Protein AF-J9W4N9-F1 (afdb_monomer)

Structure (mmCIF, N/CA/C/O backbone):
data_AF-J9W4N9-F1
#
_entry.id   AF-J9W4N9-F1
#
loop_
_atom_site.group_PDB
_atom_site.id
_atom_site.type_symbol
_atom_site.label_atom_id
_atom_site.label_alt_id
_atom_site.label_comp_id
_atom_site.label_asym_id
_atom_site.label_entity_id
_atom_site.label_seq_id
_atom_site.pdbx_PDB_ins_code
_atom_site.Cartn_x
_atom_site.Cartn_y
_atom_site.Cartn_z
_atom_site.occupancy
_atom_site.B_iso_or_equiv
_atom_site.auth_seq_id
_atom_site.auth_comp_id
_atom_site.auth_asym_id
_atom_site.auth_atom_id
_atom_site.pdbx_PDB_model_num
ATOM 1 N N . MET A 1 1 ? 15.333 -18.534 0.708 1.00 28.12 1 MET A N 1
ATOM 2 C CA . MET A 1 1 ? 14.268 -17.548 0.986 1.00 28.12 1 MET A CA 1
ATOM 3 C C . MET A 1 1 ? 14.754 -16.634 2.096 1.00 28.12 1 MET A C 1
ATOM 5 O O . MET A 1 1 ? 14.930 -17.110 3.209 1.00 28.12 1 MET A O 1
ATOM 9 N N . LYS A 1 2 ? 15.092 -15.377 1.787 1.00 28.97 2 LYS A N 1
ATOM 10 C CA . LYS A 1 2 ? 15.415 -14.365 2.803 1.00 28.97 2 LYS A CA 1
ATOM 11 C C . LYS A 1 2 ? 14.114 -13.642 3.156 1.00 28.97 2 LYS A C 1
ATOM 13 O O . LYS A 1 2 ? 13.366 -13.297 2.250 1.00 28.97 2 LYS A O 1
ATOM 18 N N . LEU A 1 3 ? 13.845 -13.530 4.455 1.00 30.89 3 LEU A N 1
ATOM 19 C CA . LEU A 1 3 ? 12.608 -13.017 5.039 1.00 30.89 3 LEU A CA 1
ATOM 20 C C . LEU A 1 3 ? 12.401 -11.535 4.683 1.00 30.89 3 LEU A C 1
ATOM 22 O O . LEU A 1 3 ? 13.242 -10.723 5.074 1.00 30.89 3 LEU A O 1
ATOM 26 N N . SER A 1 4 ? 11.306 -11.196 3.993 1.00 34.50 4 SER A N 1
ATOM 27 C CA . SER A 1 4 ? 10.827 -9.811 3.917 1.00 34.50 4 SER A CA 1
ATOM 28 C C . SER A 1 4 ? 10.208 -9.422 5.257 1.00 34.50 4 SER A C 1
ATOM 30 O O . SER A 1 4 ? 9.620 -10.244 5.969 1.00 34.50 4 SER A O 1
ATOM 32 N N . LYS A 1 5 ? 10.458 -8.181 5.668 1.00 40.81 5 LYS A N 1
ATOM 33 C CA . LYS A 1 5 ? 10.195 -7.682 7.013 1.0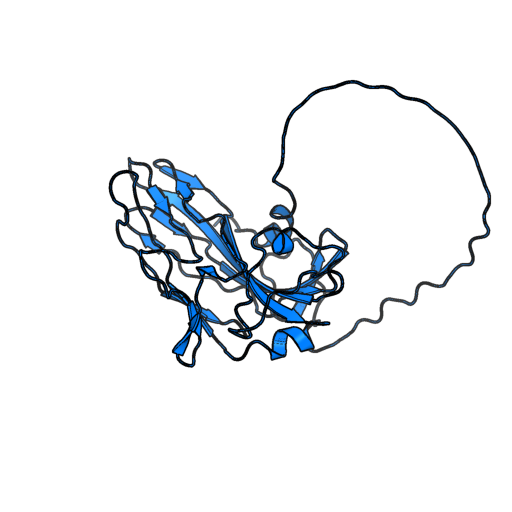0 40.81 5 LYS A CA 1
ATOM 34 C C . LYS A 1 5 ? 9.086 -6.636 6.955 1.00 40.81 5 LYS A C 1
ATOM 36 O O . LYS A 1 5 ? 9.370 -5.450 6.956 1.00 40.81 5 LYS A O 1
ATOM 41 N N . VAL A 1 6 ? 7.848 -7.057 7.203 1.00 39.66 6 VAL A N 1
ATOM 42 C CA . VAL A 1 6 ? 6.779 -6.129 7.651 1.00 39.66 6 VAL A CA 1
ATOM 43 C C . VAL A 1 6 ? 7.090 -5.502 9.027 1.00 39.66 6 VAL A C 1
ATOM 45 O O . VAL A 1 6 ? 6.362 -4.657 9.540 1.00 39.66 6 VAL A O 1
ATOM 48 N N . ALA A 1 7 ? 8.246 -5.824 9.622 1.00 35.34 7 ALA A N 1
ATOM 49 C CA . ALA A 1 7 ? 8.830 -5.034 10.704 1.00 35.34 7 ALA A CA 1
ATOM 50 C C . ALA A 1 7 ? 9.197 -3.586 10.282 1.00 35.34 7 ALA A C 1
ATOM 52 O O . ALA A 1 7 ? 9.598 -2.809 11.149 1.00 35.34 7 ALA A O 1
ATOM 53 N N . SER A 1 8 ? 9.058 -3.221 8.997 1.00 37.00 8 SER A N 1
ATOM 54 C CA . SER A 1 8 ? 9.384 -1.897 8.449 1.00 37.00 8 SER A CA 1
ATOM 55 C C . SER A 1 8 ? 8.322 -0.804 8.647 1.00 37.00 8 SER A C 1
ATOM 57 O O . SER A 1 8 ? 8.634 0.372 8.466 1.00 37.00 8 SER A O 1
ATOM 59 N N . LEU A 1 9 ? 7.133 -1.111 9.188 1.00 40.97 9 LEU A N 1
ATOM 60 C CA . LEU A 1 9 ? 6.189 -0.068 9.653 1.00 40.97 9 LEU A CA 1
ATOM 61 C C . LEU A 1 9 ? 6.811 0.911 10.681 1.00 40.97 9 LEU A C 1
ATOM 63 O O . LEU A 1 9 ? 6.203 1.911 11.048 1.00 40.97 9 LEU A O 1
ATOM 67 N N . LEU A 1 10 ? 8.020 0.611 11.168 1.00 39.75 10 LEU A N 1
ATOM 68 C CA . LEU A 1 10 ? 8.825 1.416 12.083 1.00 39.75 10 LEU A CA 1
ATOM 69 C C . LEU A 1 10 ? 10.103 2.017 11.462 1.00 39.75 10 LEU A C 1
ATOM 71 O O . LEU A 1 10 ? 10.775 2.776 12.157 1.00 39.75 10 LEU A O 1
ATOM 75 N N . SER A 1 11 ? 10.454 1.709 10.207 1.00 32.91 11 SER A N 1
ATOM 76 C CA . SER A 1 11 ? 11.570 2.367 9.496 1.00 32.91 11 SER A CA 1
ATOM 77 C C . SER A 1 11 ? 11.115 3.617 8.743 1.00 32.91 11 SER A C 1
ATOM 79 O O . SER A 1 11 ? 11.897 4.550 8.600 1.00 32.91 11 SER A O 1
ATOM 81 N N . VAL A 1 12 ? 9.857 3.652 8.289 1.00 35.19 12 VAL A N 1
ATOM 82 C CA . VAL A 1 12 ? 9.349 4.726 7.415 1.00 35.19 12 VAL A CA 1
ATOM 83 C C . VAL A 1 12 ? 9.012 6.011 8.188 1.00 35.19 12 VAL A C 1
ATOM 85 O O . VAL A 1 12 ? 9.022 7.082 7.608 1.00 35.19 12 VAL A O 1
ATOM 88 N N . ALA A 1 13 ? 8.871 5.961 9.518 1.00 32.56 13 ALA A N 1
ATOM 89 C CA . ALA A 1 13 ? 8.789 7.176 10.345 1.00 32.56 13 ALA A CA 1
ATOM 90 C C . ALA A 1 13 ? 10.168 7.771 10.720 1.00 32.56 13 ALA A C 1
ATOM 92 O O . ALA A 1 13 ? 10.243 8.728 11.488 1.00 32.56 13 ALA A O 1
ATOM 93 N N . VAL A 1 14 ? 11.284 7.178 10.265 1.00 30.00 14 VAL A N 1
ATOM 94 C CA . VAL A 1 14 ? 12.640 7.633 10.618 1.00 30.00 14 VAL A CA 1
ATOM 95 C C . VAL A 1 14 ? 13.596 7.458 9.438 1.00 30.00 14 VAL A C 1
ATOM 97 O O . VAL A 1 14 ? 14.496 6.629 9.501 1.00 30.00 14 VAL A O 1
ATOM 100 N N . LEU A 1 15 ? 13.446 8.245 8.369 1.00 24.70 15 LEU A N 1
ATOM 101 C CA . LEU A 1 15 ? 14.549 8.588 7.452 1.00 24.70 15 LEU A CA 1
ATOM 102 C C . LEU A 1 15 ? 14.093 9.664 6.460 1.00 24.70 15 LEU A C 1
ATOM 104 O O . LEU A 1 15 ? 13.514 9.343 5.429 1.00 24.70 15 LEU A O 1
ATOM 108 N N . GLY A 1 16 ? 14.375 10.944 6.745 1.00 22.95 16 GLY A N 1
ATOM 109 C CA . GLY A 1 16 ? 13.937 11.979 5.810 1.00 22.95 16 GLY A CA 1
ATOM 110 C C . GLY A 1 16 ? 14.429 13.419 5.900 1.00 22.95 16 GLY A C 1
ATOM 111 O O . GLY A 1 16 ? 14.065 14.152 4.998 1.00 22.95 16 GLY A O 1
ATOM 112 N N . VAL A 1 17 ? 15.266 13.869 6.850 1.00 24.17 17 VAL A N 1
ATOM 113 C CA . VAL A 1 17 ? 16.057 15.103 6.616 1.00 24.17 17 VAL A CA 1
ATOM 114 C C . VAL A 1 17 ? 17.416 15.042 7.320 1.00 24.17 17 VAL A C 1
ATOM 116 O O . VAL A 1 17 ? 17.591 15.503 8.445 1.00 24.17 17 VAL A O 1
ATOM 119 N N . THR A 1 18 ? 18.428 14.510 6.636 1.00 24.70 18 THR A N 1
ATOM 120 C CA . THR A 1 18 ? 19.807 14.960 6.862 1.00 24.70 18 THR A CA 1
ATOM 121 C C . THR A 1 18 ? 20.032 16.210 6.021 1.00 24.70 18 THR A C 1
ATOM 123 O O . THR A 1 18 ? 20.361 16.116 4.841 1.00 24.70 18 THR A O 1
ATOM 126 N N . LEU A 1 19 ? 19.869 17.384 6.630 1.00 24.75 19 LEU A N 1
ATOM 127 C CA . LEU A 1 19 ? 20.520 18.603 6.162 1.00 24.75 19 LEU A CA 1
ATOM 128 C C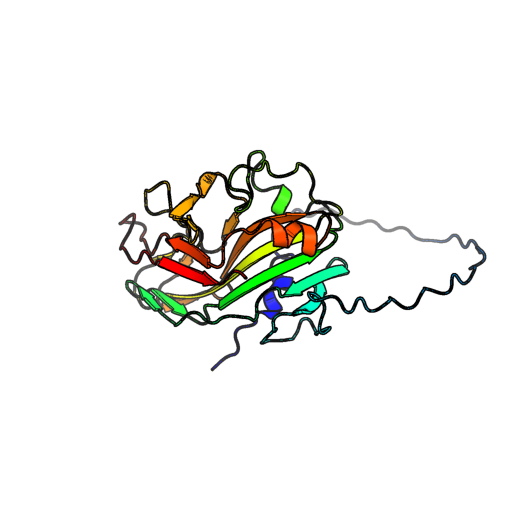 . LEU A 1 19 ? 21.681 18.893 7.108 1.00 24.75 19 LEU A C 1
ATOM 130 O O . LEU A 1 19 ? 21.509 19.335 8.242 1.00 24.75 19 LEU A O 1
ATOM 134 N N . SER A 1 20 ? 22.879 18.582 6.627 1.00 24.27 20 SER A N 1
ATOM 135 C CA . SER A 1 20 ? 24.138 18.974 7.239 1.00 24.27 20 SER A CA 1
ATOM 136 C C . SER A 1 20 ? 24.278 20.495 7.203 1.00 24.27 20 SER A C 1
ATOM 138 O O . SER A 1 20 ? 24.385 21.076 6.127 1.00 24.27 20 SER A O 1
ATOM 140 N N . ALA A 1 21 ? 24.376 21.127 8.370 1.00 23.61 21 ALA A N 1
ATOM 141 C CA . ALA A 1 21 ? 25.155 22.347 8.549 1.00 23.61 21 ALA A CA 1
ATOM 142 C C . ALA A 1 21 ? 25.712 22.387 9.980 1.00 23.61 21 ALA A C 1
ATOM 144 O O . ALA A 1 21 ? 24.981 22.461 10.964 1.00 23.61 21 ALA A O 1
ATOM 145 N N . CYS A 1 22 ? 27.036 22.274 10.065 1.00 22.47 22 CYS A N 1
ATOM 146 C CA . CYS A 1 22 ? 27.862 22.420 11.256 1.00 22.47 22 CYS A CA 1
ATOM 147 C C . CYS A 1 22 ? 27.630 23.751 11.990 1.00 22.47 22 CYS A C 1
ATOM 149 O O . CYS A 1 22 ? 27.438 24.780 11.349 1.00 22.47 22 CYS A O 1
ATOM 151 N N . GLY A 1 23 ? 27.820 23.762 13.317 1.00 21.97 23 GLY A N 1
ATOM 152 C CA . GLY A 1 23 ? 28.039 25.019 14.039 1.00 21.97 23 GLY A CA 1
ATOM 153 C C . GLY A 1 23 ? 27.953 24.972 15.567 1.00 21.97 23 GLY A C 1
ATOM 154 O O . GLY A 1 23 ? 26.991 25.464 16.130 1.00 21.97 23 GLY A O 1
ATOM 155 N N . ASN A 1 24 ? 29.004 24.453 16.210 1.00 23.70 24 ASN A N 1
ATOM 156 C CA . ASN A 1 24 ? 29.520 24.798 17.549 1.00 23.70 24 ASN A CA 1
ATOM 157 C C . ASN A 1 24 ? 28.637 24.733 18.821 1.00 23.70 24 ASN A C 1
ATOM 159 O O . ASN A 1 24 ? 27.869 25.626 19.157 1.00 23.70 24 ASN A O 1
ATOM 163 N N . THR A 1 25 ? 28.940 23.699 19.614 1.00 27.77 25 THR A N 1
ATOM 164 C CA . THR A 1 25 ? 29.336 23.727 21.041 1.00 27.77 25 THR A CA 1
ATOM 165 C C . THR A 1 25 ? 29.093 25.001 21.876 1.00 27.77 25 THR A C 1
ATOM 167 O O . THR A 1 25 ? 29.713 26.037 21.649 1.00 27.77 25 THR A O 1
ATOM 170 N N . LYS A 1 26 ? 28.407 24.831 23.021 1.00 25.80 26 LYS A N 1
ATOM 171 C CA . LYS A 1 26 ? 29.004 25.035 24.362 1.00 25.80 26 LYS A CA 1
ATOM 172 C C . LYS A 1 26 ? 28.113 24.525 25.502 1.00 25.80 26 LYS A C 1
ATOM 174 O O . LYS A 1 26 ? 26.907 24.721 25.521 1.00 25.80 26 LYS A O 1
ATOM 179 N N . SER A 1 27 ? 28.772 23.873 26.457 1.00 25.08 27 SER A N 1
ATOM 180 C CA . SER A 1 27 ? 28.246 23.401 27.736 1.00 25.08 27 SER A CA 1
ATOM 181 C C . SER A 1 27 ? 27.864 24.534 28.687 1.00 25.08 27 SER A C 1
ATOM 183 O O . SER A 1 27 ? 28.574 25.539 28.725 1.00 25.08 27 SER A O 1
ATOM 185 N N . SER A 1 28 ? 26.962 24.257 29.627 1.00 26.50 28 SER A N 1
ATOM 186 C CA . SER A 1 28 ? 27.224 24.533 31.046 1.00 26.50 28 SER A CA 1
ATOM 187 C C . SER A 1 28 ? 26.313 23.718 31.968 1.00 26.50 28 SER A C 1
ATOM 189 O O . SER A 1 28 ? 25.272 23.196 31.583 1.00 26.50 28 SER A O 1
ATOM 191 N N . LYS A 1 29 ? 26.839 23.539 33.175 1.00 26.08 29 LYS A N 1
ATOM 192 C CA . LYS A 1 29 ? 26.471 22.642 34.263 1.00 26.08 29 LYS A CA 1
ATOM 193 C C . LYS A 1 29 ? 25.403 23.219 35.206 1.00 26.08 29 LYS A C 1
ATOM 195 O O . LYS A 1 29 ? 25.308 24.426 35.373 1.00 26.08 29 LYS A O 1
ATOM 200 N N . GLU A 1 30 ? 24.834 22.271 35.955 1.00 24.34 30 GLU A N 1
ATOM 201 C CA . GLU A 1 30 ? 24.546 22.295 37.402 1.00 24.34 30 GLU A CA 1
ATOM 202 C C . GLU A 1 30 ? 23.188 22.787 37.945 1.00 24.34 30 GLU A C 1
ATOM 204 O O . GLU A 1 30 ? 22.795 23.941 37.841 1.00 24.34 30 GLU A O 1
ATOM 209 N N . ASN A 1 31 ? 22.585 21.827 38.664 1.00 24.62 31 ASN A N 1
ATOM 210 C CA . ASN A 1 31 ? 21.917 21.891 39.965 1.00 24.62 31 ASN A CA 1
ATOM 211 C C . ASN A 1 31 ? 20.687 22.778 40.166 1.00 24.62 31 ASN A C 1
ATOM 213 O O . ASN A 1 31 ? 20.776 23.986 40.333 1.00 24.62 31 ASN A O 1
ATOM 217 N N . SER A 1 32 ? 19.569 22.107 40.452 1.00 25.78 32 SER A N 1
ATOM 218 C CA . SER A 1 32 ? 18.711 22.473 41.581 1.00 25.78 32 SER A CA 1
ATOM 219 C C . SER A 1 32 ? 17.767 21.317 41.914 1.00 25.78 32 SER A C 1
ATOM 221 O O . SER A 1 32 ? 16.931 20.905 41.113 1.00 25.78 32 SER A O 1
ATOM 223 N N . SER A 1 33 ? 17.949 20.762 43.110 1.00 28.78 33 SER A N 1
ATOM 224 C CA . SER A 1 33 ? 17.058 19.797 43.736 1.00 28.78 33 SER A CA 1
ATOM 225 C C . SER A 1 33 ? 15.796 20.492 44.245 1.00 28.78 33 SER A C 1
ATOM 227 O O . SER A 1 33 ? 15.888 21.382 45.091 1.00 28.78 33 SER A O 1
ATOM 229 N N . SER A 1 34 ? 14.620 20.005 43.864 1.00 29.23 34 SER A N 1
ATOM 230 C CA . SER A 1 34 ? 13.391 20.263 44.613 1.00 29.23 34 SER A CA 1
ATOM 231 C C . SER A 1 34 ? 12.640 18.951 44.830 1.00 29.23 34 SER A C 1
ATOM 233 O O . SER A 1 34 ? 12.249 18.240 43.908 1.00 29.23 34 SER A O 1
ATOM 235 N N . LYS A 1 35 ? 12.506 18.589 46.109 1.00 33.38 35 LYS A N 1
ATOM 236 C CA . LYS A 1 35 ? 11.637 17.509 46.572 1.00 33.38 35 LYS A CA 1
ATOM 237 C C . LYS A 1 35 ? 10.195 17.927 46.306 1.00 33.38 35 LYS A C 1
ATOM 239 O O . LYS A 1 35 ? 9.735 18.915 46.872 1.00 33.38 35 LYS A O 1
ATOM 244 N N . THR A 1 36 ? 9.463 17.138 45.531 1.00 28.72 36 THR A N 1
ATOM 245 C CA . THR A 1 36 ? 8.001 17.226 45.474 1.00 28.72 36 THR A CA 1
ATOM 246 C C . THR A 1 36 ? 7.425 15.847 45.757 1.00 28.72 36 THR A C 1
ATOM 248 O O . THR A 1 36 ? 7.880 14.841 45.213 1.00 28.72 36 THR A O 1
ATOM 251 N N . MET A 1 37 ? 6.478 15.803 46.695 1.00 28.56 37 MET A N 1
ATOM 252 C CA . MET A 1 37 ? 5.834 14.588 47.178 1.00 28.56 37 MET A CA 1
ATOM 253 C C . MET A 1 37 ? 5.223 13.800 46.017 1.00 28.56 37 MET A C 1
ATOM 255 O O . MET A 1 37 ? 4.340 14.288 45.316 1.00 28.56 37 MET A O 1
ATOM 259 N N . THR A 1 38 ? 5.669 12.561 45.833 1.00 27.72 38 THR A N 1
ATOM 260 C CA . THR A 1 38 ? 5.032 11.614 44.921 1.00 27.72 38 THR A CA 1
ATOM 261 C C . THR A 1 38 ? 3.788 11.053 45.600 1.00 27.72 38 THR A C 1
ATOM 263 O O . THR A 1 38 ? 3.859 10.113 46.391 1.00 27.72 38 THR A O 1
ATOM 266 N N . SER A 1 39 ? 2.617 11.610 45.281 1.00 29.58 39 SER A N 1
ATOM 267 C CA . SER A 1 39 ? 1.390 10.835 45.418 1.00 29.58 39 SER A CA 1
ATOM 268 C C . SER A 1 39 ? 1.515 9.655 44.451 1.00 29.58 39 SER A C 1
ATOM 270 O O . SER A 1 39 ? 1.659 9.817 43.238 1.00 29.58 39 SER A O 1
ATOM 272 N N . LYS A 1 40 ? 1.552 8.432 44.987 1.00 32.59 40 LYS A N 1
ATOM 273 C CA . LYS A 1 40 ? 1.426 7.228 44.166 1.00 32.59 40 LYS A CA 1
ATOM 274 C C . LYS A 1 40 ? 0.002 7.206 43.621 1.00 32.59 40 LYS A C 1
ATOM 276 O O . LYS A 1 40 ? -0.886 6.607 44.219 1.00 32.59 40 LYS A O 1
ATOM 281 N N . VAL A 1 41 ? -0.217 7.856 42.481 1.00 33.44 41 VAL A N 1
ATOM 282 C CA . VAL A 1 41 ? -1.342 7.522 41.613 1.00 33.44 41 VAL A CA 1
ATOM 283 C C . VAL A 1 41 ? -1.092 6.080 41.199 1.00 33.44 41 VAL A C 1
ATOM 285 O O . VAL A 1 41 ? -0.181 5.792 40.424 1.00 33.44 41 VAL A O 1
ATOM 288 N N . ALA A 1 42 ? -1.838 5.152 41.796 1.00 33.44 42 ALA A N 1
ATOM 289 C CA . ALA A 1 42 ? -1.868 3.780 41.333 1.00 33.44 42 ALA A CA 1
ATOM 290 C C . ALA A 1 42 ? -2.281 3.832 39.861 1.00 33.44 42 ALA A C 1
ATOM 292 O O . ALA A 1 42 ? -3.429 4.146 39.543 1.00 33.44 42 ALA A O 1
ATOM 293 N N . ALA A 1 43 ? -1.323 3.600 38.961 1.00 34.22 43 ALA A N 1
ATOM 294 C CA . ALA A 1 43 ? -1.605 3.486 37.546 1.00 34.22 43 ALA A CA 1
ATOM 295 C C . ALA A 1 43 ? -2.671 2.398 37.402 1.00 34.22 43 ALA A C 1
ATOM 297 O O . ALA A 1 43 ? -2.417 1.231 37.717 1.00 34.22 43 ALA A O 1
ATOM 298 N N . LYS A 1 44 ? -3.885 2.789 36.988 1.00 32.03 44 LYS A N 1
ATOM 299 C CA . LYS A 1 44 ? -4.921 1.841 36.575 1.00 32.03 44 LYS A CA 1
ATOM 300 C C . LYS A 1 44 ? -4.234 0.861 35.630 1.00 32.03 44 LYS A C 1
ATOM 302 O O . LYS A 1 44 ? -3.687 1.286 34.611 1.00 32.03 44 LYS A O 1
ATOM 307 N N . LYS A 1 45 ? -4.215 -0.429 35.991 1.00 30.69 45 LYS A N 1
ATOM 308 C CA . LYS A 1 45 ? -3.784 -1.488 35.069 1.00 30.69 45 LYS A CA 1
ATOM 309 C C . LYS A 1 45 ? -4.494 -1.214 33.740 1.00 30.69 45 LYS A C 1
ATOM 311 O O . LYS A 1 45 ? -5.715 -1.046 33.783 1.00 30.69 45 LYS A O 1
ATOM 316 N N . PRO A 1 46 ? -3.776 -1.099 32.608 1.00 38.06 46 PRO A N 1
ATOM 317 C CA . PRO A 1 46 ? -4.416 -0.831 31.333 1.00 38.06 46 PRO A CA 1
ATOM 318 C C . PRO A 1 46 ? -5.459 -1.919 31.113 1.00 38.06 46 PRO A C 1
ATOM 320 O O . PRO A 1 46 ? -5.133 -3.105 31.051 1.00 38.06 46 PRO A O 1
ATOM 323 N N . GLN A 1 47 ? -6.721 -1.503 31.115 1.00 41.03 47 GLN A N 1
ATOM 324 C CA . GLN A 1 47 ? -7.854 -2.378 30.901 1.00 41.03 47 GLN A CA 1
ATOM 325 C C . GLN A 1 47 ? -7.685 -2.915 29.480 1.00 41.03 47 GLN A C 1
ATOM 327 O O . GLN A 1 47 ? -7.666 -2.142 28.522 1.00 41.03 47 GLN A O 1
ATOM 332 N N . VAL A 1 48 ? -7.429 -4.218 29.354 1.00 45.12 48 VAL A N 1
ATOM 333 C CA . VAL A 1 48 ? -7.319 -4.867 28.048 1.00 45.12 48 VAL A CA 1
ATOM 334 C C . VAL A 1 48 ? -8.716 -4.816 27.444 1.00 45.12 48 VAL A C 1
ATOM 336 O O . VAL A 1 48 ? -9.600 -5.573 27.837 1.00 45.12 48 VAL A O 1
ATOM 339 N N . LEU A 1 49 ? -8.930 -3.851 26.554 1.00 51.78 49 LEU A N 1
ATOM 340 C CA . LEU A 1 49 ? -10.106 -3.776 25.701 1.00 51.78 49 LEU A CA 1
ATOM 341 C C . LEU A 1 49 ? -10.046 -4.986 24.766 1.00 51.78 49 LEU A C 1
ATOM 343 O O . LEU A 1 49 ? -9.390 -4.941 23.732 1.00 51.78 49 LEU A O 1
ATOM 347 N N . HIS A 1 50 ? -10.676 -6.092 25.160 1.00 55.09 50 HIS A N 1
ATOM 348 C CA . HIS A 1 50 ? -11.018 -7.165 24.233 1.00 55.09 50 HIS A CA 1
ATOM 349 C C . HIS A 1 50 ? -12.221 -6.703 23.413 1.00 55.09 50 HIS A C 1
ATOM 351 O O . HIS A 1 50 ? -13.359 -7.086 23.674 1.00 55.09 50 HIS A O 1
ATOM 357 N N . ASP A 1 51 ? -11.971 -5.812 22.462 1.00 77.00 51 ASP A N 1
ATOM 358 C CA . ASP A 1 51 ? -12.924 -5.511 21.404 1.00 77.00 51 ASP A CA 1
ATOM 359 C C . ASP A 1 51 ? -12.587 -6.338 20.150 1.00 77.00 51 ASP A C 1
ATOM 361 O O . ASP A 1 51 ? -11.566 -7.027 20.077 1.00 77.00 51 ASP A O 1
ATOM 365 N N . LYS A 1 52 ? -13.472 -6.309 19.150 1.00 85.38 52 LYS A N 1
ATOM 366 C CA . LYS A 1 52 ? -13.321 -7.107 17.921 1.00 85.38 52 LYS A CA 1
ATOM 367 C C . LYS A 1 52 ? -12.097 -6.731 17.070 1.00 85.38 52 LYS A C 1
ATOM 369 O O . LYS A 1 52 ? -11.792 -7.455 16.125 1.00 85.38 52 LYS A O 1
ATOM 374 N N . PHE A 1 53 ? -11.448 -5.601 17.354 1.00 90.75 53 PHE A N 1
ATOM 375 C CA . PHE A 1 53 ? -10.274 -5.115 16.633 1.00 90.75 53 PHE A CA 1
ATOM 376 C C . PHE A 1 53 ? -8.974 -5.431 17.381 1.00 90.75 53 PHE A C 1
ATOM 378 O O . PHE A 1 53 ? -7.950 -5.631 16.744 1.00 90.75 53 PHE A O 1
ATOM 385 N N . HIS A 1 54 ? -9.008 -5.548 18.709 1.00 93.81 54 HIS A N 1
ATOM 386 C CA . HIS A 1 54 ? -7.832 -5.764 19.552 1.00 93.81 54 HIS A CA 1
ATOM 387 C C . HIS A 1 54 ? -7.810 -7.169 20.160 1.00 93.81 54 HIS A C 1
ATOM 389 O O . HIS A 1 54 ? -8.014 -7.371 21.358 1.00 93.81 54 HIS A O 1
ATOM 395 N N . VAL A 1 55 ? -7.520 -8.167 19.330 1.00 94.31 55 VAL A N 1
ATOM 396 C CA . VAL A 1 55 ? -7.539 -9.579 19.735 1.00 94.31 55 VAL A CA 1
ATOM 397 C C . VAL A 1 55 ? -6.272 -9.954 20.499 1.00 94.31 55 VAL A C 1
ATOM 399 O O . VAL A 1 55 ? -6.348 -10.553 21.574 1.00 94.31 55 VAL A O 1
ATOM 402 N N . LYS A 1 56 ? -5.095 -9.610 19.963 1.00 93.50 56 LYS A N 1
ATOM 403 C CA . LYS A 1 56 ? -3.816 -10.063 20.518 1.00 93.50 56 LYS A CA 1
ATOM 404 C C . LYS A 1 56 ? -2.733 -9.002 20.399 1.00 93.50 56 LYS A C 1
ATOM 406 O O . LYS A 1 56 ? -2.435 -8.503 19.323 1.00 93.50 56 LYS A O 1
ATOM 411 N N . LYS A 1 57 ? -2.059 -8.723 21.515 1.00 93.50 57 LYS A N 1
ATOM 412 C CA . LYS A 1 57 ? -0.849 -7.904 21.488 1.00 93.50 57 LYS A CA 1
ATOM 413 C C . LYS A 1 57 ? 0.315 -8.698 20.889 1.00 93.50 57 LYS A C 1
ATOM 415 O O . LYS A 1 57 ? 0.611 -9.798 21.359 1.00 93.50 57 LYS A O 1
ATOM 420 N N . ILE A 1 58 ? 1.014 -8.114 19.926 1.00 90.56 58 ILE A N 1
ATOM 421 C CA . ILE A 1 58 ? 2.203 -8.678 19.284 1.00 90.56 58 ILE A CA 1
ATOM 422 C C . ILE A 1 58 ? 3.434 -7.781 19.476 1.00 90.56 58 ILE A C 1
ATOM 424 O O . ILE A 1 58 ? 3.350 -6.644 19.944 1.00 90.56 58 ILE A O 1
ATOM 428 N N . SER A 1 59 ? 4.608 -8.328 19.154 1.00 88.31 59 SER A N 1
ATOM 429 C CA . SER A 1 59 ? 5.863 -7.571 19.079 1.00 88.31 59 SER A CA 1
ATOM 430 C C . SER A 1 59 ? 6.001 -6.919 17.703 1.00 88.31 59 SER A C 1
ATOM 432 O O . SER A 1 59 ? 5.572 -7.507 16.712 1.00 88.31 59 SER A O 1
ATOM 434 N N . SER A 1 60 ? 6.697 -5.783 17.622 1.00 78.38 60 SER A N 1
ATOM 435 C CA . SER A 1 60 ? 7.088 -5.156 16.351 1.00 78.38 60 SER A CA 1
ATOM 436 C C . SER A 1 60 ? 7.971 -6.037 15.461 1.00 78.38 60 SER A C 1
ATOM 438 O O . SER A 1 60 ? 8.092 -5.787 14.271 1.00 78.38 60 SER A O 1
ATOM 440 N N . LYS A 1 61 ? 8.572 -7.098 16.014 1.00 80.00 61 LYS A N 1
ATOM 441 C CA . LYS A 1 61 ? 9.370 -8.079 15.259 1.00 80.00 61 LYS A CA 1
ATOM 442 C C . LYS A 1 61 ? 8.532 -9.201 14.632 1.00 80.00 61 LYS A C 1
ATOM 444 O O . LYS A 1 61 ? 9.094 -10.152 14.096 1.00 80.00 61 LYS A O 1
ATOM 449 N N . THR A 1 62 ? 7.208 -9.148 14.758 1.00 80.94 62 THR A N 1
ATOM 450 C CA . THR A 1 62 ? 6.315 -10.169 14.196 1.00 80.94 62 THR A CA 1
ATOM 451 C C . THR A 1 62 ? 6.303 -10.055 12.677 1.00 80.94 62 THR A C 1
ATOM 453 O O . THR A 1 62 ? 6.029 -8.991 12.141 1.00 80.94 62 THR A O 1
ATOM 456 N N . ILE A 1 63 ? 6.589 -11.162 11.997 1.00 77.88 63 ILE A N 1
ATOM 457 C CA . ILE A 1 63 ? 6.755 -11.211 10.536 1.00 77.88 63 ILE A CA 1
ATOM 458 C C . ILE A 1 63 ? 5.471 -11.577 9.773 1.00 77.88 63 ILE A C 1
ATOM 460 O O . ILE A 1 63 ? 5.384 -11.302 8.588 1.00 77.88 63 ILE A O 1
ATOM 464 N N . TYR A 1 64 ? 4.467 -12.151 10.449 1.00 86.31 64 TYR A N 1
ATOM 465 C CA . TYR A 1 64 ? 3.172 -12.521 9.855 1.00 86.31 64 TYR A CA 1
ATOM 466 C C . TYR A 1 64 ? 2.010 -12.110 10.770 1.00 86.31 64 TYR A C 1
ATOM 468 O O . TYR A 1 64 ? 1.419 -12.963 11.445 1.00 86.31 64 TYR A O 1
ATOM 476 N N . PRO A 1 65 ? 1.720 -10.804 10.867 1.00 89.25 65 PRO A N 1
ATOM 477 C CA . PRO A 1 65 ? 0.611 -10.308 11.668 1.00 89.25 65 PRO A CA 1
ATOM 478 C C . PRO A 1 65 ? -0.734 -10.789 11.105 1.00 89.25 65 PRO A C 1
ATOM 480 O O . PRO A 1 65 ? -0.949 -10.860 9.890 1.00 89.25 65 PRO A O 1
ATOM 483 N N . LYS A 1 66 ? -1.651 -11.134 12.009 1.00 93.44 66 LYS A N 1
ATOM 484 C CA . LYS A 1 66 ? -3.019 -11.557 11.697 1.00 93.44 66 LYS A CA 1
ATOM 485 C C . LYS A 1 66 ? -4.007 -10.432 11.976 1.00 93.44 66 LYS A C 1
ATOM 487 O O . LYS A 1 66 ? -3.751 -9.553 12.793 1.00 93.44 66 LYS A O 1
ATOM 492 N N . LYS A 1 67 ? -5.185 -10.509 11.354 1.00 94.44 67 LYS A N 1
ATOM 493 C CA . LYS A 1 67 ? -6.316 -9.641 11.706 1.00 94.44 67 LYS A CA 1
ATOM 494 C C . LYS A 1 67 ? -6.560 -9.661 13.220 1.00 94.44 67 LYS A C 1
ATOM 496 O O . LYS A 1 67 ? -6.729 -10.728 13.810 1.00 94.44 67 LYS A O 1
ATOM 501 N N . GLY A 1 68 ? -6.605 -8.478 13.818 1.00 93.81 68 GLY A N 1
ATOM 502 C CA . GLY A 1 68 ? -6.792 -8.269 15.248 1.00 93.81 68 GLY A CA 1
ATOM 503 C C . GLY A 1 68 ? -5.505 -8.266 16.078 1.00 93.81 68 GLY A C 1
ATOM 504 O O . GLY A 1 68 ? -5.562 -8.004 17.285 1.00 93.81 68 GLY A O 1
ATOM 505 N N . ASP A 1 69 ? -4.351 -8.556 15.473 1.00 94.19 69 ASP A N 1
ATOM 506 C CA . ASP A 1 69 ? -3.069 -8.334 16.129 1.00 94.19 69 ASP A CA 1
ATOM 507 C C . ASP A 1 69 ? -2.819 -6.825 16.275 1.00 94.19 69 ASP A C 1
ATOM 509 O O . ASP A 1 69 ? -3.119 -6.038 15.376 1.00 94.19 69 ASP A O 1
ATOM 513 N N . TRP A 1 70 ? -2.244 -6.408 17.400 1.00 94.00 70 TRP A N 1
ATOM 514 C CA . TRP A 1 70 ? -1.912 -5.007 17.646 1.00 94.00 70 TRP A CA 1
ATOM 515 C C . TRP A 1 70 ? -0.580 -4.837 18.369 1.00 94.00 70 TRP A C 1
ATOM 517 O O . TRP A 1 70 ? -0.138 -5.692 19.139 1.00 94.00 70 TRP A O 1
ATOM 527 N N . MET A 1 71 ? 0.061 -3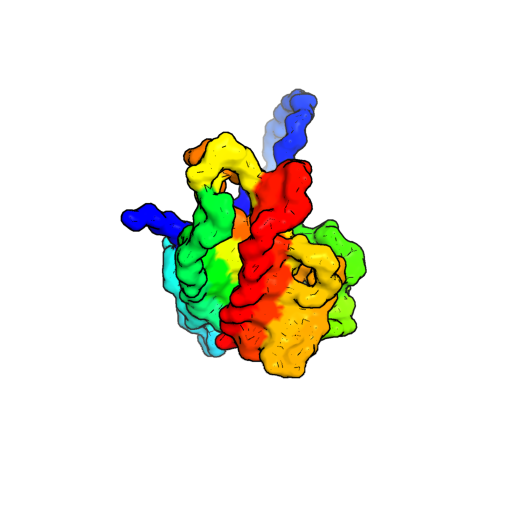.693 18.162 1.00 92.62 71 MET A N 1
ATOM 528 C CA . MET A 1 71 ? 1.323 -3.328 18.799 1.00 92.62 71 MET A CA 1
ATOM 529 C C . MET A 1 71 ? 1.332 -1.859 19.223 1.00 92.62 71 MET A C 1
ATOM 531 O O . MET A 1 71 ? 0.461 -1.078 18.848 1.00 92.62 71 MET A O 1
ATOM 535 N N . LYS A 1 72 ? 2.321 -1.485 20.041 1.00 86.94 72 LYS A N 1
ATOM 536 C CA . LYS A 1 72 ? 2.646 -0.071 20.252 1.00 86.94 72 LYS A CA 1
ATOM 537 C C . LYS A 1 72 ? 3.583 0.374 19.132 1.00 86.94 72 LYS A C 1
ATOM 539 O O . LYS A 1 72 ? 4.612 -0.271 18.930 1.00 86.94 72 LYS A O 1
ATOM 544 N N . GLY A 1 73 ? 3.200 1.433 18.436 1.00 79.38 73 GLY A N 1
ATOM 545 C CA . GLY A 1 73 ? 4.023 2.158 17.481 1.00 79.38 73 GLY A CA 1
ATOM 546 C C . GLY A 1 73 ? 5.134 2.968 18.162 1.00 79.38 73 GLY A C 1
ATOM 547 O O . GLY A 1 73 ? 5.245 2.964 19.396 1.00 79.38 73 GLY A O 1
ATOM 548 N N . PRO A 1 74 ? 5.971 3.644 17.361 1.00 72.50 74 PRO A N 1
ATOM 549 C CA . PRO A 1 74 ? 7.183 4.317 17.833 1.00 72.50 74 PRO A CA 1
ATOM 550 C C . PRO A 1 74 ? 6.887 5.517 18.736 1.00 72.50 74 PRO A C 1
ATOM 552 O O . PRO A 1 74 ? 7.589 5.734 19.719 1.00 72.50 74 PRO A O 1
ATOM 555 N N . GLU A 1 75 ? 5.809 6.247 18.460 1.00 74.31 75 GLU A N 1
ATOM 556 C CA . GLU A 1 75 ? 5.364 7.409 19.240 1.00 74.31 75 GLU A CA 1
ATOM 557 C C . GLU A 1 75 ? 4.423 7.007 20.388 1.00 74.31 75 GLU A C 1
ATOM 559 O O . GLU A 1 75 ? 3.801 7.836 21.046 1.00 74.31 75 GLU A O 1
ATOM 564 N N . GLY A 1 76 ? 4.301 5.702 20.649 1.00 78.12 76 GLY A N 1
ATOM 565 C CA . GLY A 1 76 ? 3.418 5.157 21.673 1.00 78.12 76 GLY A CA 1
ATOM 566 C C . GLY A 1 76 ? 1.958 5.011 21.238 1.00 78.12 76 GLY A C 1
ATOM 567 O O . GLY A 1 76 ? 1.171 4.466 22.022 1.00 78.12 76 GLY A O 1
ATOM 568 N N . GLN A 1 77 ? 1.613 5.411 20.008 1.00 85.38 77 GLN A N 1
ATOM 569 C CA . GLN A 1 77 ? 0.310 5.152 19.394 1.00 85.38 77 GLN A CA 1
ATOM 570 C C . GLN A 1 77 ? 0.058 3.646 19.257 1.00 85.38 77 GLN A C 1
ATOM 572 O O . GLN A 1 77 ? 0.994 2.842 19.246 1.00 85.38 77 GLN A O 1
ATOM 577 N N . ARG A 1 78 ? -1.203 3.224 19.164 1.00 89.50 78 ARG A N 1
ATOM 578 C CA . ARG A 1 78 ? -1.513 1.816 18.885 1.00 89.50 78 ARG A CA 1
ATOM 579 C C . ARG A 1 78 ? -1.588 1.602 17.378 1.00 89.50 78 ARG A C 1
ATOM 581 O O . ARG A 1 78 ? -2.161 2.422 16.672 1.00 89.50 78 ARG A O 1
ATOM 588 N N . VAL A 1 79 ? -0.990 0.511 16.911 1.00 92.44 79 VAL A N 1
ATOM 589 C CA . VAL A 1 79 ? -1.093 0.048 15.525 1.00 92.44 79 VAL A CA 1
ATOM 590 C C . VAL A 1 79 ? -1.814 -1.290 15.526 1.00 92.44 79 VAL A C 1
ATOM 592 O O . VAL A 1 79 ? -1.339 -2.228 16.171 1.00 92.44 79 VAL A O 1
ATOM 595 N N . THR A 1 80 ? -2.935 -1.376 14.817 1.00 94.12 80 THR A N 1
ATOM 596 C CA . THR A 1 80 ? -3.829 -2.541 14.826 1.00 94.12 80 THR A CA 1
ATOM 597 C C . THR A 1 80 ? -4.056 -3.055 13.411 1.00 94.12 80 THR A C 1
ATOM 599 O O . THR A 1 80 ? -4.472 -2.308 12.532 1.00 94.12 80 THR A O 1
ATOM 602 N N . TYR A 1 81 ? -3.810 -4.342 13.181 1.00 94.81 81 TYR A N 1
ATOM 603 C CA . TYR A 1 81 ? -3.993 -4.983 11.881 1.00 94.81 81 TYR A CA 1
ATOM 604 C C . TYR A 1 81 ? -5.471 -5.308 11.649 1.00 94.81 81 TYR A C 1
ATOM 606 O O . TYR A 1 81 ? -6.056 -6.152 12.331 1.00 94.81 81 TYR A O 1
ATOM 614 N N . LEU A 1 82 ? -6.092 -4.648 10.672 1.00 96.06 82 LEU A N 1
ATOM 615 C CA . LEU A 1 82 ? -7.499 -4.855 10.309 1.00 96.06 82 LEU A CA 1
ATOM 616 C C . LEU A 1 82 ? -7.678 -5.992 9.298 1.00 96.06 82 LEU A C 1
ATOM 618 O O . LEU A 1 82 ? -8.757 -6.583 9.212 1.00 96.06 82 LEU A O 1
ATOM 622 N N . THR A 1 83 ? -6.605 -6.344 8.594 1.00 94.81 83 THR A N 1
ATOM 623 C CA . THR A 1 83 ? -6.470 -7.563 7.793 1.00 94.81 83 THR A CA 1
ATOM 624 C C . THR A 1 83 ? -5.239 -8.340 8.252 1.00 94.81 83 THR A C 1
ATOM 626 O O . THR A 1 83 ? -4.310 -7.774 8.823 1.00 94.81 83 THR A O 1
ATOM 629 N N . SER A 1 84 ? -5.204 -9.649 7.997 1.00 92.50 84 SER A N 1
ATOM 630 C CA . SER A 1 84 ? -3.928 -10.374 8.036 1.00 92.50 84 SER A CA 1
ATOM 631 C C . SER A 1 84 ? -3.040 -9.884 6.896 1.00 92.50 84 SER A C 1
ATOM 633 O O . SER A 1 84 ? -3.576 -9.480 5.861 1.00 92.50 84 SER A O 1
ATOM 635 N N . LEU A 1 85 ? -1.720 -9.983 7.050 1.00 92.69 85 LEU A N 1
ATOM 636 C CA . LEU A 1 85 ? -0.792 -9.749 5.944 1.00 92.69 85 LEU A CA 1
ATOM 637 C C . LEU A 1 85 ? -1.159 -10.637 4.745 1.00 92.69 85 LEU A C 1
ATOM 639 O O . LEU A 1 85 ? -1.448 -11.824 4.920 1.00 92.69 85 LEU A O 1
ATOM 643 N N . GLN A 1 86 ? -1.208 -10.044 3.558 1.00 94.44 86 GLN A N 1
ATOM 644 C CA . GLN A 1 86 ? -1.553 -10.722 2.313 1.00 94.44 86 GLN A CA 1
ATOM 645 C C . GLN A 1 86 ? -0.378 -10.638 1.344 1.00 94.44 86 GLN A C 1
ATOM 647 O O . GLN A 1 86 ? 0.090 -9.540 1.047 1.00 94.44 86 GLN A O 1
ATOM 652 N N . ASP A 1 87 ? 0.045 -11.781 0.815 1.00 93.31 87 ASP A N 1
ATOM 653 C CA . ASP A 1 87 ? 1.073 -11.844 -0.221 1.00 93.31 87 ASP A CA 1
ATOM 654 C C . ASP A 1 87 ? 0.464 -11.584 -1.606 1.00 93.31 87 ASP A C 1
ATOM 656 O O . ASP A 1 87 ? -0.636 -12.046 -1.928 1.00 93.31 87 ASP A O 1
ATOM 660 N N . ILE A 1 88 ? 1.211 -10.883 -2.454 1.00 92.94 88 ILE A N 1
ATOM 661 C CA . ILE A 1 88 ? 0.928 -10.712 -3.878 1.00 92.94 88 ILE A CA 1
ATOM 662 C C . ILE A 1 88 ? 1.984 -11.509 -4.660 1.00 92.94 88 ILE A C 1
ATOM 664 O O . ILE A 1 88 ? 3.180 -11.361 -4.398 1.00 92.94 88 ILE A O 1
ATOM 668 N N . PRO A 1 89 ? 1.583 -12.368 -5.619 1.00 93.06 89 PRO A N 1
ATOM 669 C CA . PRO A 1 89 ? 2.527 -13.175 -6.382 1.00 93.06 89 PRO A CA 1
ATOM 670 C C . PRO A 1 89 ? 3.618 -12.344 -7.064 1.00 93.06 89 PRO A C 1
ATOM 672 O O . PRO A 1 89 ? 3.341 -11.299 -7.654 1.00 93.06 89 PRO A O 1
ATOM 675 N N . ASN A 1 90 ? 4.850 -12.863 -7.034 1.00 93.81 90 ASN A N 1
ATOM 676 C CA . ASN A 1 90 ? 5.984 -12.270 -7.739 1.00 93.81 90 ASN A CA 1
ATOM 677 C C . ASN A 1 90 ? 5.649 -12.040 -9.214 1.00 93.81 90 ASN A C 1
ATOM 679 O O . ASN A 1 90 ? 5.024 -12.877 -9.868 1.00 93.81 90 ASN A O 1
ATOM 683 N N . GLN A 1 91 ? 6.169 -10.950 -9.760 1.00 89.00 91 GLN A N 1
ATOM 684 C CA . GLN A 1 91 ? 5.908 -10.560 -11.136 1.00 89.00 91 GLN A CA 1
ATOM 685 C C . GLN A 1 91 ? 7.172 -10.067 -11.823 1.00 89.00 91 GLN A C 1
ATOM 687 O O . GLN A 1 91 ? 8.140 -9.649 -11.190 1.00 89.00 91 GLN A O 1
ATOM 692 N N . THR A 1 92 ? 7.177 -10.139 -13.149 1.00 91.81 92 THR A N 1
ATOM 693 C CA . THR A 1 92 ? 8.230 -9.561 -13.980 1.00 91.81 92 THR A CA 1
ATOM 694 C C . THR A 1 92 ? 7.592 -8.827 -15.146 1.00 91.81 92 THR A C 1
ATOM 696 O O . THR A 1 92 ? 6.702 -9.355 -15.811 1.00 91.81 92 THR A O 1
ATOM 699 N N . VAL A 1 93 ? 8.029 -7.594 -15.355 1.00 87.44 93 VAL A N 1
ATOM 700 C CA . VAL A 1 93 ? 7.499 -6.642 -16.325 1.00 87.44 93 VAL A CA 1
ATOM 701 C C . VAL A 1 93 ? 8.695 -5.994 -17.004 1.00 87.44 93 VAL A C 1
ATOM 703 O O . VAL A 1 93 ? 9.471 -5.316 -16.343 1.00 87.44 93 VAL A O 1
ATOM 706 N N . HIS A 1 94 ? 8.888 -6.251 -18.300 1.00 89.31 94 HIS A N 1
ATOM 707 C CA . HIS A 1 94 ? 10.005 -5.688 -19.078 1.00 89.31 94 HIS A CA 1
ATOM 708 C C . HIS A 1 94 ? 11.382 -5.842 -18.395 1.00 89.31 94 HIS A C 1
ATOM 710 O O . HIS A 1 94 ? 12.236 -4.970 -18.465 1.00 89.31 94 HIS A O 1
ATOM 716 N N . GLY A 1 95 ? 11.596 -6.968 -17.701 1.00 91.69 95 GLY A N 1
ATOM 717 C CA . GLY A 1 95 ? 12.831 -7.257 -16.963 1.00 91.69 95 GLY A CA 1
ATOM 718 C C . GLY A 1 95 ? 12.910 -6.665 -15.548 1.00 91.69 95 GLY A C 1
ATOM 719 O O . GLY A 1 95 ? 13.755 -7.116 -14.773 1.00 91.69 95 GLY A O 1
ATOM 720 N N . MET A 1 96 ? 12.004 -5.761 -15.160 1.00 94.19 96 MET A N 1
ATOM 721 C CA . MET A 1 96 ? 11.788 -5.375 -13.764 1.00 94.19 96 MET A CA 1
ATOM 72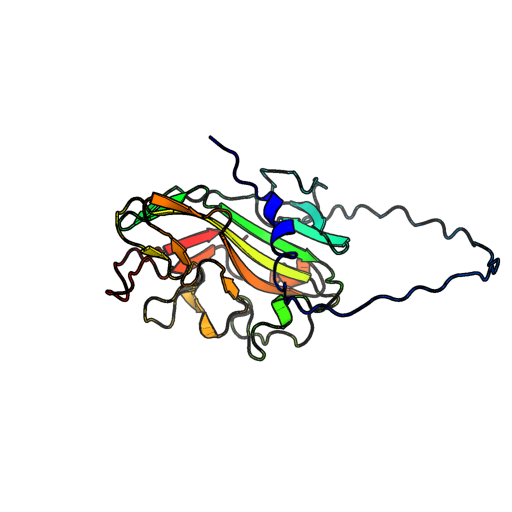2 C C . MET A 1 96 ? 11.022 -6.485 -13.043 1.00 94.19 96 MET A C 1
ATOM 724 O O . MET A 1 96 ? 9.892 -6.811 -13.403 1.00 94.19 96 MET A O 1
ATOM 728 N N . LYS A 1 97 ? 11.620 -7.077 -12.016 1.00 95.44 97 LYS A N 1
ATOM 729 C CA . LYS A 1 97 ? 10.991 -8.073 -11.152 1.00 95.44 97 LYS A CA 1
ATOM 730 C C . LYS A 1 97 ? 10.539 -7.420 -9.854 1.00 95.44 97 LYS A C 1
ATOM 732 O O . LYS A 1 97 ? 11.369 -6.869 -9.140 1.00 95.44 97 LYS A O 1
ATOM 737 N N . LEU A 1 98 ? 9.259 -7.560 -9.528 1.00 94.00 98 LEU A N 1
ATOM 738 C CA . LEU A 1 98 ? 8.714 -7.226 -8.215 1.00 94.00 98 LEU A CA 1
ATOM 739 C C . LEU A 1 98 ? 8.513 -8.529 -7.448 1.00 94.00 98 LEU A C 1
ATOM 741 O O . LEU A 1 98 ? 7.999 -9.512 -7.995 1.00 94.00 98 LEU A O 1
ATOM 745 N N . PHE A 1 99 ? 8.974 -8.567 -6.209 1.00 95.00 99 PHE A N 1
ATOM 746 C CA . PHE A 1 99 ? 8.905 -9.761 -5.380 1.00 95.00 99 PHE A CA 1
ATOM 747 C C . PHE A 1 99 ? 8.808 -9.394 -3.907 1.00 95.00 99 PHE A C 1
ATOM 749 O O . PHE A 1 99 ? 9.044 -8.248 -3.534 1.00 95.00 99 PHE A O 1
ATOM 756 N N . ASN A 1 100 ? 8.430 -10.377 -3.085 1.00 93.31 100 ASN A N 1
ATOM 757 C CA . ASN A 1 100 ? 8.068 -10.140 -1.684 1.00 93.31 100 ASN A CA 1
ATOM 758 C C . ASN A 1 100 ? 6.975 -9.065 -1.540 1.00 93.31 100 ASN A C 1
ATOM 760 O O . ASN A 1 100 ? 6.924 -8.354 -0.541 1.00 93.31 100 ASN A O 1
ATOM 764 N N . THR A 1 101 ? 6.130 -8.928 -2.564 1.00 93.56 101 THR A N 1
ATOM 765 C CA . THR A 1 101 ? 5.080 -7.922 -2.587 1.00 93.56 101 THR A CA 1
ATOM 766 C C . THR A 1 101 ? 3.981 -8.335 -1.621 1.00 93.56 101 THR A C 1
ATOM 768 O O . THR A 1 101 ? 3.479 -9.456 -1.697 1.00 93.56 101 THR A O 1
ATOM 771 N N . GLN A 1 102 ? 3.596 -7.442 -0.722 1.00 94.88 102 GLN A N 1
ATOM 772 C CA . GLN A 1 102 ? 2.669 -7.756 0.359 1.00 94.88 102 GLN A CA 1
ATOM 773 C C . GLN A 1 102 ? 1.888 -6.520 0.786 1.00 94.88 102 GLN A C 1
ATOM 775 O O . GLN A 1 102 ? 2.376 -5.400 0.655 1.00 94.88 102 GLN A O 1
ATOM 780 N N . TYR A 1 103 ? 0.680 -6.712 1.312 1.00 95.56 103 TYR A N 1
ATOM 781 C CA . TYR A 1 103 ? -0.125 -5.606 1.821 1.00 95.56 103 TYR A CA 1
ATOM 782 C C . TYR A 1 103 ? -0.888 -5.953 3.095 1.00 95.56 103 TYR A C 1
ATOM 784 O O . TYR A 1 103 ? -1.207 -7.114 3.376 1.00 95.56 103 TYR A O 1
ATOM 792 N N . ALA A 1 104 ? -1.224 -4.915 3.851 1.00 96.12 104 ALA A N 1
ATOM 793 C CA . ALA A 1 104 ? -2.138 -4.991 4.977 1.00 96.12 104 ALA A CA 1
ATOM 794 C C . ALA A 1 104 ? -2.935 -3.690 5.114 1.00 96.12 104 ALA A C 1
ATOM 796 O O . ALA A 1 104 ? -2.465 -2.611 4.759 1.00 96.12 104 ALA A O 1
ATOM 797 N N . VAL A 1 105 ? -4.137 -3.794 5.678 1.00 96.94 105 VAL A N 1
ATOM 798 C CA . VAL A 1 105 ? -4.873 -2.634 6.181 1.00 96.94 105 VAL A CA 1
ATOM 799 C C . VAL A 1 105 ? -4.641 -2.538 7.676 1.00 96.94 105 VAL A C 1
ATOM 801 O O . VAL A 1 105 ? -4.904 -3.497 8.411 1.00 96.94 105 VAL A O 1
ATOM 804 N N . ILE A 1 106 ? -4.170 -1.384 8.133 1.00 94.81 106 ILE A N 1
ATOM 805 C CA . ILE A 1 106 ? -3.867 -1.144 9.543 1.00 94.81 106 ILE A CA 1
ATOM 806 C C . ILE A 1 106 ? -4.548 0.131 10.034 1.00 94.81 106 ILE A C 1
ATOM 808 O O . ILE A 1 106 ? -4.773 1.069 9.273 1.00 94.81 106 ILE A O 1
ATOM 812 N N . ALA A 1 107 ? -4.879 0.162 11.319 1.00 93.94 107 ALA A N 1
ATOM 813 C CA . ALA A 1 107 ? -5.287 1.366 12.019 1.00 93.94 107 ALA A CA 1
ATOM 814 C C . ALA A 1 107 ? -4.107 1.922 12.820 1.00 93.94 107 ALA A C 1
ATOM 816 O O . ALA A 1 107 ? -3.459 1.167 13.545 1.00 93.94 107 ALA A O 1
ATOM 817 N N . MET A 1 108 ? -3.865 3.228 12.728 1.00 91.69 108 MET A N 1
ATOM 818 C CA . MET A 1 108 ? -3.012 3.967 13.660 1.00 91.69 108 MET A CA 1
ATOM 819 C C . MET A 1 108 ? -3.910 4.815 14.552 1.00 91.69 108 MET A C 1
ATOM 821 O O . MET A 1 108 ? -4.626 5.691 14.071 1.00 91.69 108 MET A O 1
ATOM 825 N N . GLU A 1 109 ? -3.906 4.524 15.846 1.00 90.06 109 GLU A N 1
ATOM 826 C CA . GLU A 1 109 ? -4.902 5.025 16.790 1.00 90.06 109 GLU A CA 1
ATOM 827 C C . GLU A 1 109 ? -4.367 6.135 17.679 1.00 90.06 109 GLU A C 1
ATOM 829 O O . GLU A 1 109 ? -3.281 6.007 18.248 1.00 90.06 109 GLU A O 1
ATOM 834 N N . ASN A 1 110 ? -5.206 7.151 17.895 1.00 85.94 110 ASN A N 1
ATOM 835 C CA . ASN A 1 110 ? -4.944 8.277 18.787 1.00 85.94 110 ASN A CA 1
ATOM 836 C C . ASN A 1 110 ? -3.575 8.913 18.508 1.00 85.94 110 ASN A C 1
ATOM 838 O O . ASN A 1 110 ? -2.675 8.886 19.351 1.00 85.94 110 ASN A O 1
ATOM 842 N N . LEU A 1 111 ? -3.427 9.440 17.293 1.00 83.44 111 LEU A N 1
ATOM 843 C CA . LEU A 1 111 ? -2.198 10.079 16.834 1.00 83.44 111 LEU A CA 1
ATOM 844 C C . LEU A 1 111 ? -1.789 11.217 17.782 1.00 83.44 111 LEU A C 1
ATOM 846 O O . LEU A 1 111 ? -2.605 12.064 18.146 1.00 83.44 111 LEU A O 1
ATOM 850 N N . SER A 1 112 ? -0.529 11.203 18.208 1.00 76.06 112 SER A N 1
ATOM 851 C CA . SER A 1 112 ? 0.057 12.134 19.186 1.00 76.06 112 SER A CA 1
ATOM 852 C C . SER A 1 112 ? 0.282 13.537 18.638 1.00 76.06 112 SER A C 1
ATOM 854 O O . SER A 1 112 ? 0.309 14.505 19.396 1.00 76.06 112 SER A O 1
ATOM 856 N N . SER A 1 113 ? 0.456 13.631 17.332 1.00 72.50 113 SER A N 1
ATOM 857 C CA . SER A 1 113 ? 0.719 14.849 16.594 1.00 72.50 113 SER A CA 1
ATOM 858 C C . SER A 1 113 ? 0.127 14.711 15.203 1.00 72.50 113 SER A C 1
ATOM 860 O O . SER A 1 113 ? -0.208 13.617 14.735 1.00 72.50 113 SER A O 1
ATOM 862 N N . ASP A 1 114 ? 0.030 15.849 14.535 1.00 68.12 114 ASP A N 1
ATOM 863 C CA . ASP A 1 114 ? -0.103 15.881 13.095 1.00 68.12 114 ASP A CA 1
ATOM 864 C C . ASP A 1 114 ? 1.195 15.295 12.523 1.00 68.12 114 ASP A C 1
ATOM 866 O O . ASP A 1 114 ? 2.281 15.851 12.678 1.00 68.12 114 ASP A O 1
ATOM 870 N N . ASN A 1 115 ? 1.080 14.078 12.008 1.00 61.00 115 ASN A N 1
ATOM 871 C CA . ASN A 1 115 ? 2.178 13.271 11.493 1.00 61.00 115 ASN A CA 1
ATOM 872 C C . ASN A 1 115 ? 2.524 13.682 10.049 1.00 61.00 115 ASN A C 1
ATOM 874 O O . ASN A 1 115 ? 1.907 14.584 9.481 1.00 61.00 115 ASN A O 1
ATOM 878 N N . GLU A 1 116 ? 3.490 12.996 9.432 1.00 56.03 116 GLU A N 1
ATOM 879 C CA . GLU A 1 116 ? 3.891 13.210 8.028 1.00 56.03 116 GLU A CA 1
ATOM 880 C C . GLU A 1 116 ? 2.721 13.106 7.032 1.00 56.03 116 G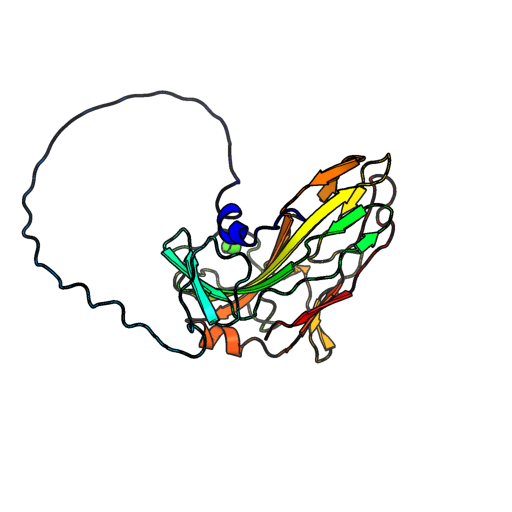LU A C 1
ATOM 882 O O . GLU A 1 116 ? 2.804 13.629 5.928 1.00 56.03 116 GLU A O 1
ATOM 887 N N . TYR A 1 117 ? 1.592 12.509 7.422 1.00 58.25 117 TYR A N 1
ATOM 888 C CA . TYR A 1 117 ? 0.416 12.412 6.564 1.00 58.25 117 TYR A CA 1
ATOM 889 C C . TYR A 1 117 ? -0.433 13.697 6.512 1.00 58.25 117 TYR A C 1
ATOM 891 O O . TYR A 1 117 ? -1.296 13.802 5.647 1.00 58.25 117 TYR A O 1
ATOM 899 N N . ASN A 1 118 ? -0.201 14.684 7.388 1.00 54.19 118 ASN A N 1
ATOM 900 C CA . ASN A 1 118 ? -0.869 15.994 7.322 1.00 54.19 118 ASN A CA 1
ATOM 901 C C . ASN A 1 118 ? -0.143 17.010 6.436 1.00 54.19 118 ASN A C 1
ATOM 903 O O . ASN A 1 118 ? -0.732 18.023 6.061 1.00 54.19 118 ASN A O 1
ATOM 907 N N . SER A 1 119 ? 1.136 16.787 6.128 1.00 50.62 119 SER A N 1
ATOM 908 C CA . SER A 1 119 ? 1.946 17.752 5.383 1.00 50.62 119 SER A CA 1
ATOM 909 C C . SER A 1 119 ? 1.855 17.594 3.868 1.00 50.62 119 SER A C 1
ATOM 911 O O . SER A 1 119 ? 2.404 18.438 3.161 1.00 50.62 119 SER A O 1
ATOM 913 N N . MET A 1 120 ? 1.202 16.546 3.346 1.00 54.94 120 MET A N 1
ATOM 914 C CA . MET A 1 120 ? 1.439 16.187 1.945 1.00 54.94 120 MET A CA 1
ATOM 915 C C . MET A 1 120 ? 0.566 16.949 0.946 1.00 54.94 120 MET A C 1
ATOM 917 O O . MET A 1 120 ? 1.131 17.335 -0.069 1.00 54.94 120 MET A O 1
ATOM 921 N N . GLN A 1 121 ? -0.717 17.260 1.198 1.00 60.31 121 GLN A N 1
ATOM 922 C CA . GLN A 1 121 ? -1.491 18.192 0.348 1.00 60.31 121 GLN A CA 1
ATOM 923 C C . GLN A 1 121 ? -2.644 18.888 1.118 1.00 60.31 121 GLN A C 1
ATOM 925 O O . GLN A 1 121 ? -3.461 18.198 1.726 1.00 60.31 121 GLN A O 1
ATOM 930 N N . PRO A 1 122 ? -2.776 20.235 1.079 1.00 57.03 122 PRO A N 1
ATOM 931 C CA . PRO A 1 122 ? -3.832 20.978 1.791 1.00 57.03 122 PRO A CA 1
ATOM 932 C C . PRO A 1 122 ? -5.272 20.616 1.395 1.00 57.03 122 PRO A C 1
ATOM 934 O O . PRO A 1 122 ? -6.175 20.764 2.216 1.00 57.03 122 PRO A O 1
ATOM 937 N N . ASP A 1 123 ? -5.464 20.134 0.164 1.00 65.44 123 ASP A N 1
ATOM 938 C CA . ASP A 1 123 ? -6.765 19.777 -0.422 1.00 65.44 123 ASP A CA 1
ATOM 939 C C . ASP A 1 123 ? -6.934 18.257 -0.591 1.00 65.44 123 ASP A C 1
ATOM 941 O O . ASP A 1 123 ? -7.786 17.794 -1.357 1.00 65.44 123 ASP A O 1
ATOM 945 N N . ALA A 1 124 ? -6.104 17.468 0.105 1.00 72.75 124 ALA A N 1
ATOM 946 C CA . ALA A 1 124 ? -6.202 16.019 0.062 1.00 72.75 124 ALA A CA 1
ATOM 947 C C . ALA A 1 124 ? -7.576 15.534 0.547 1.00 72.75 124 ALA A C 1
ATOM 949 O O . ALA A 1 124 ? -8.308 16.197 1.285 1.00 72.75 124 ALA A O 1
ATOM 950 N N . LYS A 1 125 ? -7.903 14.311 0.157 1.00 81.62 125 LYS A N 1
ATOM 951 C CA . LYS A 1 125 ? -9.095 13.550 0.497 1.00 81.62 125 LYS A CA 1
ATOM 952 C C . LYS A 1 125 ? -8.667 12.161 0.934 1.00 81.62 125 LYS A C 1
ATOM 954 O O . LYS A 1 125 ? -7.610 11.642 0.573 1.00 81.62 125 LYS A O 1
ATOM 959 N N . THR A 1 126 ? -9.525 11.529 1.717 1.00 84.00 126 THR A N 1
ATOM 960 C CA . THR A 1 126 ? -9.418 10.094 1.985 1.00 84.00 126 THR A CA 1
ATOM 961 C C . THR A 1 126 ? -10.123 9.288 0.904 1.00 84.00 126 THR A C 1
ATOM 963 O O . THR A 1 126 ? -11.079 9.772 0.303 1.00 84.00 126 THR A O 1
ATOM 966 N N . VAL A 1 127 ? -9.746 8.019 0.741 1.00 86.62 127 VAL A N 1
ATOM 967 C CA . VAL A 1 127 ? -10.454 7.086 -0.160 1.00 86.62 127 VAL A CA 1
ATOM 968 C C . VAL A 1 127 ? -11.938 6.950 0.227 1.00 86.62 127 VAL A C 1
ATOM 970 O O . VAL A 1 127 ? -12.815 6.858 -0.631 1.00 86.62 127 VAL A O 1
ATOM 973 N N . PHE A 1 128 ? -12.233 6.961 1.532 1.00 88.38 128 PHE A N 1
ATOM 974 C CA . PHE A 1 128 ? -13.570 6.834 2.099 1.00 88.38 128 PHE A CA 1
ATOM 975 C C . PHE A 1 128 ? -13.839 7.881 3.198 1.00 88.38 128 PHE A C 1
ATOM 977 O O . PHE A 1 128 ? -13.134 7.914 4.209 1.00 88.38 128 PHE A O 1
ATOM 984 N N . PRO A 1 129 ? -14.935 8.652 3.097 1.00 81.00 129 PRO A N 1
ATOM 985 C CA . PRO A 1 129 ? -15.878 8.685 1.978 1.00 81.00 129 PRO A CA 1
ATOM 986 C C . PRO A 1 129 ? -15.257 9.383 0.749 1.00 81.00 129 PRO A C 1
ATOM 988 O O . PRO A 1 129 ? -14.458 10.299 0.914 1.00 81.00 129 PRO A O 1
ATOM 991 N N . ASN A 1 130 ? -15.643 8.975 -0.469 1.00 67.50 130 ASN A N 1
ATOM 992 C CA . ASN A 1 130 ? -15.110 9.466 -1.761 1.00 67.50 130 ASN A CA 1
ATOM 993 C C . ASN A 1 130 ? -15.543 10.916 -2.115 1.00 67.50 130 ASN A C 1
ATOM 995 O O . ASN A 1 130 ? -15.863 11.250 -3.252 1.00 67.50 130 ASN A O 1
ATOM 999 N N . ASN A 1 131 ? -15.673 11.761 -1.100 1.00 66.06 131 ASN A N 1
ATOM 1000 C CA . ASN A 1 131 ? -16.094 13.160 -1.156 1.00 66.06 131 ASN A CA 1
ATOM 1001 C C . ASN A 1 131 ? -15.849 13.894 0.177 1.00 66.06 131 ASN A C 1
ATOM 1003 O O . ASN A 1 131 ? -16.337 15.008 0.345 1.00 66.06 131 ASN A O 1
ATOM 1007 N N . GLY A 1 132 ? -15.179 13.259 1.144 1.00 64.31 132 GLY A N 1
ATOM 1008 C CA . GLY A 1 132 ? -14.894 13.874 2.433 1.00 64.31 132 GLY A CA 1
ATOM 1009 C C . GLY A 1 132 ? -13.619 14.696 2.364 1.00 64.31 132 GLY A C 1
ATOM 1010 O O . GLY A 1 132 ? -12.596 14.195 1.896 1.00 64.31 132 GLY A O 1
ATOM 1011 N N . ASP A 1 133 ? -13.680 15.924 2.867 1.00 68.25 133 ASP A N 1
ATOM 1012 C CA . ASP A 1 133 ? -12.489 16.738 3.086 1.00 68.25 133 ASP A CA 1
ATOM 1013 C C . ASP A 1 133 ? -11.565 16.041 4.088 1.00 68.25 133 ASP A C 1
ATOM 1015 O O . ASP A 1 133 ? -12.015 15.484 5.101 1.00 68.25 133 ASP A O 1
ATOM 1019 N N . PHE A 1 134 ? -10.262 16.080 3.823 1.00 76.31 134 PHE A N 1
ATOM 1020 C CA . PHE A 1 134 ? -9.283 15.649 4.804 1.00 76.31 134 PHE A CA 1
ATOM 1021 C C . PHE A 1 134 ? -9.205 16.684 5.938 1.00 76.31 134 PHE A C 1
ATOM 1023 O O . PHE A 1 134 ? -9.214 17.894 5.695 1.00 76.31 134 PHE A O 1
ATOM 1030 N N . PRO A 1 135 ? -9.197 16.254 7.210 1.00 75.62 135 PRO A N 1
ATOM 1031 C CA . PRO A 1 135 ? -9.221 17.186 8.321 1.00 75.62 135 PRO A CA 1
ATOM 1032 C C . PRO A 1 135 ? -7.891 17.939 8.399 1.00 75.62 135 PRO A C 1
ATOM 1034 O O . PRO A 1 135 ? -6.826 17.362 8.219 1.00 75.62 135 PRO A O 1
ATOM 1037 N N . LYS A 1 136 ? -7.947 19.218 8.788 1.00 76.62 136 LYS A N 1
ATOM 1038 C CA . LYS A 1 136 ? -6.745 20.049 8.999 1.00 76.62 136 LYS A CA 1
ATOM 1039 C C . LYS A 1 136 ? -5.779 19.488 10.050 1.00 76.62 136 LYS A C 1
ATOM 1041 O O . LYS A 1 136 ? -4.619 19.874 10.072 1.00 76.62 136 LYS A O 1
ATOM 1046 N N . SER A 1 137 ? -6.279 18.647 10.957 1.00 81.62 137 SER A N 1
ATOM 1047 C CA . SER A 1 137 ? -5.507 18.014 12.023 1.00 81.62 137 SER A CA 1
ATOM 1048 C C . SER A 1 137 ? -5.989 16.581 12.240 1.00 81.62 137 SER A C 1
ATOM 1050 O O . SER A 1 137 ? -7.196 16.310 12.247 1.00 81.62 137 SER A O 1
ATOM 1052 N N . LEU A 1 138 ? -5.033 15.673 12.435 1.00 81.88 138 LEU A N 1
ATOM 1053 C CA . LEU A 1 138 ? -5.265 14.264 12.751 1.00 81.88 138 LEU A CA 1
ATOM 1054 C C . LEU A 1 138 ? -4.920 13.940 14.209 1.00 81.88 138 LEU A C 1
ATOM 1056 O O . LEU A 1 138 ? -5.144 12.816 14.659 1.00 81.88 138 LEU A O 1
ATOM 1060 N N . THR A 1 139 ? -4.428 14.917 14.969 1.00 86.44 139 THR A N 1
ATOM 1061 C CA . THR A 1 139 ? -4.133 14.760 16.394 1.00 86.44 139 THR A CA 1
ATOM 1062 C C . THR A 1 139 ? -5.360 14.240 17.158 1.00 86.44 139 THR A C 1
ATOM 1064 O O . THR A 1 139 ? -6.477 14.749 17.033 1.00 86.44 139 THR A O 1
ATOM 1067 N N . GLY A 1 140 ? -5.163 13.179 17.942 1.00 85.88 140 GLY A N 1
ATOM 1068 C CA . GLY A 1 140 ? -6.211 12.481 18.687 1.00 85.88 140 GLY A CA 1
ATOM 1069 C C . GLY A 1 140 ? -7.175 11.654 17.826 1.00 85.88 140 GLY A C 1
ATOM 1070 O O . GLY A 1 140 ? -8.123 11.081 18.361 1.00 85.88 140 GLY A O 1
ATOM 1071 N N . LYS A 1 141 ? -6.973 11.580 16.505 1.00 88.88 141 LYS A N 1
ATOM 1072 C CA . LYS A 1 141 ? -7.769 10.740 15.600 1.00 88.88 141 LYS A CA 1
ATOM 1073 C C . LYS A 1 141 ? -7.142 9.366 15.423 1.00 88.88 141 LYS A C 1
ATOM 1075 O O . LYS A 1 141 ? -5.972 9.130 15.721 1.00 88.88 141 LYS A O 1
ATOM 1080 N N . THR A 1 142 ? -7.963 8.456 14.918 1.00 90.56 142 THR A N 1
ATOM 1081 C CA . THR A 1 142 ? -7.533 7.180 14.357 1.00 90.56 142 THR A CA 1
ATOM 1082 C C . THR A 1 142 ? -7.603 7.264 12.843 1.00 90.56 142 THR A C 1
ATOM 1084 O O . THR A 1 142 ? -8.632 7.672 12.304 1.00 90.56 142 THR A O 1
ATOM 1087 N N . ILE A 1 143 ? -6.543 6.847 12.160 1.00 90.44 143 ILE A N 1
ATOM 1088 C CA . ILE A 1 143 ? -6.538 6.667 10.705 1.00 90.44 143 ILE A CA 1
ATOM 1089 C C . ILE A 1 143 ? -6.510 5.186 10.364 1.00 90.44 143 ILE A C 1
ATOM 1091 O O . ILE A 1 143 ? -5.941 4.386 11.104 1.00 90.44 143 ILE A O 1
ATOM 1095 N N . ILE A 1 144 ? -7.116 4.831 9.237 1.00 93.75 144 ILE A N 1
ATOM 1096 C CA . ILE A 1 144 ? -6.970 3.519 8.618 1.00 93.75 144 ILE A CA 1
ATOM 1097 C C . ILE A 1 144 ? -6.222 3.712 7.314 1.00 93.75 144 ILE A C 1
ATOM 1099 O O . ILE A 1 144 ? -6.660 4.488 6.464 1.00 93.75 144 ILE A O 1
ATOM 1103 N N . LEU A 1 145 ? -5.129 2.980 7.160 1.00 92.06 145 LEU A N 1
ATOM 1104 C CA . LEU A 1 145 ? -4.264 3.042 5.997 1.00 92.06 145 LEU A CA 1
ATOM 1105 C C . LEU A 1 145 ? -4.152 1.676 5.324 1.00 92.06 145 LEU A C 1
ATOM 1107 O O . LEU A 1 145 ? -4.197 0.629 5.975 1.00 92.06 145 LEU A O 1
ATOM 1111 N N . LEU A 1 146 ? -4.022 1.713 4.006 1.00 94.69 146 LEU A N 1
ATOM 1112 C CA . LEU A 1 146 ? -3.526 0.604 3.211 1.00 94.69 146 LEU A CA 1
ATOM 1113 C C . LEU A 1 146 ? -2.013 0.769 3.106 1.00 94.69 146 LEU A C 1
ATOM 1115 O O . LEU A 1 146 ? -1.573 1.788 2.589 1.00 94.69 146 LEU A O 1
ATOM 1119 N N . HIS A 1 147 ? -1.265 -0.232 3.561 1.00 93.31 147 HIS A N 1
ATOM 1120 C CA . HIS A 1 147 ? 0.179 -0.329 3.372 1.00 93.31 147 HIS A CA 1
ATOM 1121 C C . HIS A 1 147 ? 0.463 -1.429 2.352 1.00 93.31 147 HIS A C 1
ATOM 1123 O O . HIS A 1 147 ? 0.017 -2.566 2.541 1.00 93.31 147 HIS A O 1
ATOM 1129 N N . LEU A 1 148 ? 1.183 -1.100 1.285 1.00 93.50 148 LEU A N 1
ATOM 1130 C CA . LEU A 1 148 ? 1.637 -2.016 0.240 1.00 93.50 148 LEU A CA 1
ATOM 1131 C C . LEU A 1 148 ? 3.152 -1.871 0.094 1.00 93.50 148 LEU A C 1
ATOM 1133 O O . LEU A 1 148 ? 3.637 -0.768 -0.106 1.00 93.50 148 LEU A O 1
ATOM 1137 N N . GLU A 1 149 ? 3.893 -2.970 0.147 1.00 93.81 149 GLU A N 1
ATOM 1138 C CA . GLU A 1 149 ? 5.360 -2.980 0.082 1.00 93.81 149 GLU A CA 1
ATOM 1139 C C . GLU A 1 149 ? 5.836 -3.978 -0.976 1.00 93.81 149 GLU A C 1
ATOM 1141 O O . GLU A 1 149 ? 5.171 -4.987 -1.227 1.00 93.81 149 GLU A O 1
ATOM 1146 N N . SER A 1 150 ? 6.982 -3.710 -1.605 1.00 94.44 150 SER A N 1
ATOM 1147 C CA . SER A 1 150 ? 7.653 -4.648 -2.503 1.00 94.44 150 SER A CA 1
ATOM 1148 C C . SER A 1 150 ? 9.161 -4.423 -2.570 1.00 94.44 150 SER A C 1
ATOM 1150 O O . SER A 1 150 ? 9.656 -3.302 -2.457 1.00 94.44 150 SER A O 1
ATOM 1152 N N . ASP A 1 151 ? 9.878 -5.497 -2.898 1.00 95.94 151 ASP A N 1
ATOM 1153 C CA . ASP A 1 151 ? 11.238 -5.425 -3.423 1.00 95.94 151 ASP A CA 1
ATOM 1154 C C . ASP A 1 151 ? 11.201 -5.332 -4.954 1.00 95.94 151 ASP A C 1
ATOM 1156 O O . ASP A 1 151 ? 10.305 -5.888 -5.603 1.00 95.94 151 ASP A O 1
ATOM 1160 N N . PHE A 1 152 ? 12.203 -4.673 -5.536 1.00 96.19 152 PHE A N 1
ATOM 1161 C CA . PHE A 1 152 ? 12.342 -4.469 -6.976 1.00 96.19 152 PHE A CA 1
ATOM 1162 C C . PHE A 1 152 ? 13.738 -4.884 -7.434 1.00 96.19 152 PHE A C 1
ATOM 1164 O O . PHE A 1 152 ? 14.744 -4.510 -6.835 1.00 96.19 152 PHE A O 1
ATOM 1171 N N . GLN A 1 153 ? 13.821 -5.641 -8.523 1.00 97.75 153 GLN A N 1
ATOM 1172 C CA . GLN A 1 153 ? 15.076 -6.042 -9.151 1.00 97.75 153 GLN A CA 1
ATOM 1173 C C . GLN A 1 153 ? 15.028 -5.758 -10.648 1.00 97.75 153 GLN A C 1
ATOM 1175 O O . GLN A 1 153 ? 14.167 -6.281 -11.349 1.00 97.75 153 GLN A O 1
ATOM 1180 N N . ASN A 1 154 ? 15.997 -5.006 -11.158 1.00 97.44 154 ASN A N 1
ATOM 1181 C CA . ASN A 1 154 ? 16.150 -4.802 -12.592 1.00 97.44 154 ASN A CA 1
ATOM 1182 C C . ASN A 1 154 ? 17.069 -5.887 -13.169 1.00 97.44 154 ASN A C 1
ATOM 1184 O O . ASN A 1 154 ? 18.240 -5.961 -12.809 1.00 97.44 154 ASN A O 1
ATOM 1188 N N . ASN A 1 155 ? 16.553 -6.731 -14.064 1.00 96.19 155 ASN A N 1
ATOM 1189 C CA . ASN A 1 155 ? 17.323 -7.800 -14.710 1.00 96.19 155 ASN A CA 1
ATOM 1190 C C . ASN A 1 155 ? 17.865 -7.421 -16.097 1.00 96.19 155 ASN A C 1
ATOM 1192 O O . ASN A 1 155 ? 18.400 -8.279 -16.798 1.00 96.19 155 ASN A O 1
ATOM 1196 N N . THR A 1 156 ? 17.716 -6.165 -16.507 1.00 95.50 156 THR A N 1
ATOM 1197 C CA . THR A 1 156 ? 18.162 -5.663 -17.810 1.00 95.50 156 THR A CA 1
ATOM 1198 C C . THR A 1 156 ? 19.518 -4.962 -17.712 1.00 95.50 156 THR A C 1
ATOM 1200 O O . THR A 1 156 ? 20.042 -4.737 -16.620 1.00 95.50 156 THR A O 1
ATOM 1203 N N . SER A 1 157 ? 20.079 -4.613 -18.871 1.00 96.25 157 SER A N 1
ATOM 1204 C CA . SER A 1 157 ? 21.333 -3.865 -19.006 1.00 96.25 157 SER A CA 1
ATOM 1205 C C . SER A 1 157 ? 21.156 -2.340 -18.990 1.00 96.25 157 SER A C 1
ATOM 1207 O O . SER A 1 157 ? 22.154 -1.623 -18.999 1.00 96.25 157 SER A O 1
ATOM 1209 N N . LYS A 1 158 ? 19.915 -1.837 -18.959 1.00 94.38 158 LYS A N 1
ATOM 1210 C CA . LYS A 1 158 ? 19.586 -0.405 -18.895 1.00 94.38 158 LYS A CA 1
ATOM 1211 C C . LYS A 1 158 ? 18.855 -0.078 -17.586 1.00 94.38 158 LYS A C 1
ATOM 1213 O O . LYS A 1 158 ? 18.234 -0.971 -17.011 1.00 94.38 158 LYS A O 1
ATOM 1218 N N . PRO A 1 159 ? 18.927 1.158 -17.069 1.00 95.38 159 PRO A N 1
ATOM 1219 C CA . PRO A 1 159 ? 18.064 1.579 -15.970 1.00 95.38 159 PRO A CA 1
ATOM 1220 C C . PRO A 1 159 ? 16.586 1.409 -16.342 1.00 95.38 159 PRO A C 1
ATOM 1222 O O . PRO A 1 159 ? 16.208 1.611 -17.494 1.00 95.38 159 PRO A O 1
ATOM 1225 N N . LEU A 1 160 ? 15.766 1.036 -15.362 1.00 94.50 160 LEU A N 1
ATOM 1226 C CA . LEU A 1 160 ? 14.311 0.982 -15.490 1.00 94.50 160 LEU A CA 1
ATOM 1227 C C . LEU A 1 160 ? 13.693 1.800 -14.364 1.00 94.50 160 LEU A C 1
ATOM 1229 O O . LEU A 1 160 ? 14.179 1.739 -13.232 1.00 94.50 160 LEU A O 1
ATOM 1233 N N . ASN A 1 161 ? 12.607 2.501 -14.661 1.00 92.50 161 ASN A N 1
ATOM 1234 C CA . ASN A 1 161 ? 11.808 3.205 -13.670 1.00 92.50 161 ASN A CA 1
ATOM 1235 C C . ASN A 1 161 ? 10.531 2.412 -13.399 1.00 92.50 161 ASN A C 1
ATOM 1237 O O . ASN A 1 161 ? 9.934 1.852 -14.317 1.00 92.50 161 ASN A O 1
ATOM 1241 N N . TYR A 1 162 ? 10.129 2.334 -12.137 1.00 90.88 162 TYR A N 1
ATOM 1242 C CA . TYR A 1 162 ? 8.770 1.952 -11.780 1.00 90.88 162 TYR A CA 1
ATOM 1243 C C . TYR A 1 162 ? 7.994 3.220 -11.448 1.00 90.88 162 TYR A C 1
ATOM 1245 O O . TYR A 1 162 ? 8.488 4.063 -10.705 1.00 90.88 162 TYR A O 1
ATOM 1253 N N . ASP A 1 163 ? 6.800 3.364 -12.008 1.00 87.81 163 ASP A N 1
ATOM 1254 C CA . ASP A 1 163 ? 6.102 4.654 -12.027 1.00 87.81 163 ASP A CA 1
ATOM 1255 C C . ASP A 1 163 ? 5.057 4.789 -10.902 1.00 87.81 163 ASP A C 1
ATOM 1257 O O . ASP A 1 163 ? 4.214 5.679 -10.923 1.00 87.81 163 ASP A O 1
ATOM 1261 N N . GLY A 1 164 ? 5.095 3.899 -9.907 1.00 88.81 164 GLY A N 1
ATOM 1262 C CA . GL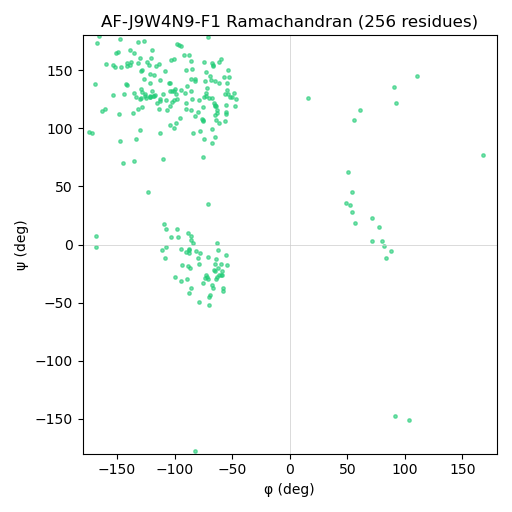Y A 1 164 ? 4.251 3.983 -8.715 1.00 88.81 164 GLY A CA 1
ATOM 1263 C C . GLY A 1 164 ? 3.157 2.918 -8.604 1.00 88.81 164 GLY A C 1
ATOM 1264 O O . GLY A 1 164 ? 2.531 2.483 -9.582 1.00 88.81 164 GLY A O 1
ATOM 1265 N N . PHE A 1 165 ? 2.896 2.506 -7.364 1.00 89.25 165 PHE A N 1
ATOM 1266 C CA . PHE A 1 165 ? 1.747 1.684 -6.987 1.00 89.25 165 PHE A CA 1
ATOM 1267 C C . PHE A 1 165 ? 0.452 2.481 -6.950 1.00 89.25 165 PHE A C 1
ATOM 1269 O O . PHE A 1 165 ? -0.598 1.926 -7.261 1.00 89.25 165 PHE A O 1
ATOM 1276 N N . SER A 1 166 ? 0.531 3.754 -6.575 1.00 83.12 166 SER A N 1
ATOM 1277 C CA . SER A 1 166 ? -0.602 4.674 -6.489 1.00 83.12 166 SER A CA 1
ATOM 1278 C C . SER A 1 166 ? -1.241 4.964 -7.850 1.00 83.12 166 SER A C 1
ATOM 1280 O O . SER A 1 166 ? -2.412 5.334 -7.893 1.00 83.12 166 SER A O 1
ATOM 1282 N N . GLY A 1 167 ? -0.529 4.665 -8.941 1.00 70.56 167 GLY A N 1
ATOM 1283 C CA . GLY A 1 167 ? -1.018 4.789 -10.308 1.00 70.56 167 GLY A CA 1
ATOM 1284 C C . GLY A 1 167 ? -0.710 6.158 -10.905 1.00 70.56 167 GLY A C 1
ATOM 1285 O O . GLY A 1 167 ? -0.872 7.174 -10.244 1.00 70.56 167 GLY A O 1
ATOM 1286 N N . TYR A 1 168 ? -0.235 6.147 -12.152 1.00 63.09 168 TYR A N 1
ATOM 1287 C CA . TYR A 1 168 ? -0.271 7.248 -13.113 1.00 63.09 168 TYR A CA 1
ATOM 1288 C C . TYR A 1 168 ? 0.268 6.752 -14.467 1.00 63.09 168 TYR A C 1
ATOM 1290 O O . TYR A 1 168 ? 1.468 6.700 -14.707 1.00 63.09 168 TYR A O 1
ATOM 1298 N N . ALA A 1 169 ? -0.633 6.364 -15.369 1.00 51.69 169 ALA A N 1
ATOM 1299 C CA . ALA A 1 169 ? -0.318 5.937 -16.739 1.00 51.69 169 ALA A CA 1
ATOM 1300 C C . ALA A 1 169 ? -1.076 6.797 -17.769 1.00 51.69 169 ALA A C 1
ATOM 1302 O O . ALA A 1 169 ? -1.744 6.278 -18.665 1.00 51.69 169 ALA A O 1
ATOM 1303 N N . GLY A 1 170 ? -1.076 8.122 -17.577 1.00 52.25 170 GLY A N 1
ATOM 1304 C CA . GLY A 1 170 ? -1.747 9.063 -18.483 1.00 52.25 170 GLY A CA 1
ATOM 1305 C C . GLY A 1 170 ? -3.285 9.049 -18.440 1.00 52.25 170 GLY A C 1
ATOM 1306 O O . GLY A 1 170 ? -3.918 9.460 -19.411 1.00 52.25 170 GLY A O 1
ATOM 1307 N N . GLY A 1 171 ? -3.904 8.588 -17.345 1.00 51.84 171 GLY A N 1
ATOM 1308 C CA . GLY A 1 171 ? -5.358 8.615 -17.136 1.00 51.84 171 GLY A CA 1
ATOM 1309 C C . GLY A 1 171 ? -5.746 9.018 -15.708 1.00 51.84 171 GLY A C 1
ATOM 1310 O O . GLY A 1 171 ? -4.971 8.830 -14.781 1.00 51.84 171 GLY A O 1
ATOM 1311 N N . ASN A 1 172 ? -6.951 9.574 -15.538 1.00 52.69 172 ASN A N 1
ATOM 1312 C CA . ASN A 1 172 ? -7.396 10.206 -14.282 1.00 52.69 172 ASN A CA 1
ATOM 1313 C C . ASN A 1 172 ? -8.044 9.238 -13.261 1.00 52.69 172 ASN A C 1
ATOM 1315 O O . ASN A 1 172 ? -8.412 9.665 -12.171 1.00 52.69 172 ASN A O 1
ATOM 1319 N N . PHE A 1 173 ? -8.233 7.953 -13.595 1.00 56.59 173 PHE A N 1
ATOM 1320 C CA . PHE A 1 173 ? -9.014 7.012 -12.773 1.00 56.59 173 PHE A CA 1
ATOM 1321 C C . PHE A 1 173 ? -8.293 5.679 -12.583 1.00 56.59 173 PHE A C 1
ATOM 1323 O O . PHE A 1 173 ? -8.485 4.736 -13.354 1.00 56.59 173 PHE A O 1
ATOM 1330 N N . ASP A 1 174 ? -7.503 5.595 -11.518 1.00 76.56 174 ASP A N 1
ATOM 1331 C CA . ASP A 1 174 ? -6.705 4.404 -11.217 1.00 76.56 174 ASP A CA 1
ATOM 1332 C C . ASP A 1 174 ? -7.237 3.615 -10.018 1.00 76.56 174 ASP A C 1
ATOM 1334 O O . ASP A 1 174 ? -6.836 2.476 -9.802 1.00 76.56 174 ASP A O 1
ATOM 1338 N N . TRP A 1 175 ? -8.176 4.180 -9.256 1.00 88.69 175 TRP A N 1
ATOM 1339 C CA . TRP A 1 175 ? -8.729 3.563 -8.053 1.00 88.69 175 TRP A CA 1
ATOM 1340 C C . TRP A 1 175 ? -10.221 3.314 -8.245 1.00 88.69 175 TRP A C 1
ATOM 1342 O O . TRP A 1 175 ? -10.976 4.194 -8.659 1.00 88.69 175 TRP A O 1
ATOM 1352 N N . THR A 1 176 ? -10.672 2.091 -7.984 1.00 89.81 176 THR A N 1
ATOM 1353 C CA . THR A 1 176 ? -12.078 1.703 -8.145 1.00 89.81 176 THR A CA 1
ATOM 1354 C C . THR A 1 176 ? -12.506 0.774 -7.021 1.00 89.81 176 THR A C 1
ATOM 1356 O O . THR A 1 176 ? -11.781 -0.139 -6.627 1.00 89.81 176 THR A O 1
ATOM 1359 N N . THR A 1 177 ? -13.699 0.996 -6.489 1.00 90.50 177 THR A N 1
ATOM 1360 C CA . THR A 1 177 ? -14.280 0.141 -5.443 1.00 90.50 177 THR A CA 1
ATOM 1361 C C . THR A 1 177 ? -15.184 -0.941 -6.048 1.00 90.50 177 THR A C 1
ATOM 1363 O O . THR A 1 177 ? -15.485 -0.910 -7.240 1.00 90.50 177 THR A O 1
ATOM 1366 N N . ASP A 1 178 ? -15.638 -1.918 -5.253 1.00 87.62 178 ASP A N 1
ATOM 1367 C CA . ASP A 1 178 ? -16.450 -3.042 -5.761 1.00 87.62 178 ASP A CA 1
ATOM 1368 C C . ASP A 1 178 ? -17.762 -2.606 -6.437 1.00 87.62 178 ASP A C 1
ATOM 1370 O O . ASP A 1 178 ? -18.280 -3.320 -7.292 1.00 87.62 178 ASP A O 1
ATOM 1374 N N . ASN A 1 179 ? -18.311 -1.447 -6.062 1.00 85.62 179 ASN A N 1
ATOM 1375 C CA . ASN A 1 179 ? -19.543 -0.909 -6.647 1.00 85.62 179 ASN A CA 1
ATOM 1376 C C . ASN A 1 179 ? -19.295 -0.084 -7.929 1.00 85.62 179 ASN A C 1
ATOM 1378 O O . ASN A 1 179 ? -20.218 0.556 -8.427 1.00 85.62 179 ASN A O 1
ATOM 1382 N N . GLY A 1 180 ? -18.061 -0.073 -8.445 1.00 84.31 180 GLY A N 1
ATOM 1383 C CA . GLY A 1 180 ? -17.683 0.658 -9.653 1.00 84.31 180 GLY A CA 1
ATOM 1384 C C . GLY A 1 180 ? -17.437 2.153 -9.447 1.00 84.31 180 GLY A C 1
ATOM 1385 O O . GLY A 1 180 ? -17.152 2.848 -10.420 1.00 84.31 180 GLY A O 1
ATOM 1386 N N . VAL A 1 181 ? -17.511 2.667 -8.212 1.00 87.31 181 VAL A N 1
ATOM 1387 C CA . VAL A 1 181 ? -17.158 4.062 -7.922 1.00 87.31 181 VAL A CA 1
ATOM 1388 C C . VAL A 1 181 ? -15.669 4.270 -8.183 1.00 87.31 181 VAL A C 1
ATOM 1390 O O . VAL A 1 181 ? -14.828 3.617 -7.556 1.00 87.31 181 VAL A O 1
ATOM 1393 N N . GLN A 1 182 ? -15.380 5.190 -9.101 1.00 86.81 182 GLN A N 1
ATOM 1394 C CA . GLN A 1 182 ? -14.041 5.663 -9.427 1.00 86.81 182 GLN A CA 1
ATOM 1395 C C . GLN A 1 182 ? -13.602 6.737 -8.432 1.00 86.81 182 GLN A C 1
ATOM 1397 O O . GLN A 1 182 ? -14.400 7.575 -8.003 1.00 86.81 182 GLN A O 1
ATOM 1402 N N . ILE A 1 183 ? -12.329 6.690 -8.062 1.00 83.19 183 ILE A N 1
ATOM 1403 C CA . ILE A 1 183 ? -11.707 7.599 -7.106 1.00 83.19 183 ILE A CA 1
ATOM 1404 C C . ILE A 1 183 ? -10.557 8.301 -7.824 1.00 83.19 183 ILE A C 1
ATOM 1406 O O . ILE A 1 183 ? -9.705 7.648 -8.428 1.00 83.19 183 ILE A O 1
ATOM 1410 N N . ASP A 1 184 ? -10.569 9.630 -7.776 1.00 77.81 184 ASP A N 1
ATOM 1411 C CA . ASP A 1 184 ? -9.517 10.469 -8.341 1.00 77.81 184 ASP A CA 1
ATOM 1412 C C . ASP A 1 184 ? -8.292 10.444 -7.421 1.00 77.81 184 ASP A C 1
ATOM 1414 O O . ASP A 1 184 ? -8.316 11.025 -6.330 1.00 77.81 184 ASP A O 1
ATOM 1418 N N . HIS A 1 185 ? -7.231 9.762 -7.866 1.00 74.81 185 HIS A N 1
ATOM 1419 C CA . HIS A 1 185 ? -6.009 9.596 -7.080 1.00 74.81 185 HIS A CA 1
ATOM 1420 C C . HIS A 1 185 ? -5.319 10.933 -6.796 1.00 74.81 185 HIS A C 1
ATOM 1422 O O . HIS A 1 185 ? -4.641 11.043 -5.780 1.00 74.81 185 HIS A O 1
ATOM 1428 N N . SER A 1 186 ? -5.483 11.939 -7.668 1.00 72.44 186 SER A N 1
ATOM 1429 C CA . SER A 1 186 ? -4.775 13.224 -7.558 1.00 72.44 186 SER A CA 1
ATOM 1430 C C . SER A 1 186 ? -5.190 14.002 -6.317 1.00 72.44 186 SER A C 1
ATOM 1432 O O . SER A 1 186 ? -4.445 14.838 -5.819 1.00 72.44 186 SER A O 1
ATOM 1434 N N . SER A 1 187 ? -6.376 13.679 -5.806 1.00 72.06 187 SER A N 1
ATOM 1435 C CA . SER A 1 187 ? -6.915 14.229 -4.577 1.00 72.06 187 SER A CA 1
ATOM 1436 C C . SER A 1 187 ? -6.639 13.357 -3.358 1.00 72.06 187 SER A C 1
ATOM 1438 O O . SER A 1 187 ? -7.028 13.746 -2.269 1.00 72.06 187 SER A O 1
ATOM 1440 N N . LEU A 1 188 ? -6.027 12.176 -3.486 1.00 79.69 188 LEU A N 1
ATOM 1441 C CA . LEU A 1 188 ? -5.851 11.268 -2.354 1.00 79.69 188 LEU A CA 1
ATOM 1442 C C . LEU A 1 188 ? -4.594 11.575 -1.542 1.00 79.69 188 LEU A C 1
ATOM 1444 O O . LEU A 1 188 ? -3.519 11.826 -2.077 1.00 79.69 188 LEU A O 1
ATOM 1448 N N . GLN A 1 189 ? -4.719 11.427 -0.224 1.00 78.75 189 GLN A N 1
ATOM 1449 C CA . GLN A 1 189 ? -3.577 11.409 0.682 1.00 78.75 189 GLN A CA 1
ATOM 1450 C C . GLN A 1 189 ? -2.826 10.071 0.558 1.00 78.75 189 GLN A C 1
ATOM 1452 O O . GLN A 1 189 ? -3.153 9.091 1.242 1.00 78.75 189 GLN A O 1
ATOM 1457 N N . VAL A 1 190 ? -1.836 10.038 -0.337 1.00 82.44 190 VAL A N 1
ATOM 1458 C CA . VAL A 1 190 ? -0.987 8.874 -0.623 1.00 82.44 190 VAL A CA 1
ATOM 1459 C C . VAL A 1 190 ? 0.487 9.260 -0.534 1.00 82.44 190 VAL A C 1
ATOM 1461 O O . VAL A 1 190 ? 0.913 10.245 -1.131 1.00 82.44 190 VAL A O 1
ATOM 1464 N N . ASN A 1 191 ? 1.266 8.460 0.187 1.00 85.06 191 ASN A N 1
ATOM 1465 C CA . ASN A 1 191 ? 2.722 8.469 0.126 1.00 85.06 191 ASN A CA 1
ATOM 1466 C C . ASN A 1 191 ? 3.169 7.247 -0.680 1.00 85.06 191 ASN A C 1
ATOM 1468 O O . ASN A 1 191 ? 2.859 6.128 -0.286 1.00 85.06 191 ASN A O 1
ATOM 1472 N N . ASP A 1 192 ? 3.861 7.436 -1.800 1.00 87.69 192 ASP A N 1
ATOM 1473 C CA . ASP A 1 192 ? 4.287 6.340 -2.674 1.00 87.69 192 ASP A CA 1
ATOM 1474 C C . ASP A 1 192 ? 5.777 6.458 -3.009 1.00 87.69 192 ASP A C 1
ATOM 1476 O O . ASP A 1 192 ? 6.179 7.187 -3.915 1.00 87.69 192 ASP A O 1
ATOM 1480 N N . GLU A 1 193 ? 6.603 5.700 -2.290 1.00 90.50 193 GLU A N 1
ATOM 1481 C CA . GLU A 1 193 ? 8.055 5.632 -2.488 1.00 90.50 193 GLU A CA 1
ATOM 1482 C C . GLU A 1 193 ? 8.444 4.900 -3.777 1.00 90.50 193 GLU A C 1
ATOM 1484 O O . GLU A 1 193 ? 9.618 4.877 -4.161 1.00 90.50 193 GLU A O 1
ATOM 1489 N N . THR A 1 194 ? 7.478 4.237 -4.415 1.00 90.50 194 THR A N 1
ATOM 1490 C CA . THR A 1 194 ? 7.679 3.533 -5.680 1.00 90.50 194 THR A CA 1
ATOM 1491 C C . THR A 1 194 ? 7.415 4.425 -6.884 1.00 90.50 194 THR A C 1
ATOM 1493 O O . THR A 1 194 ? 7.678 3.996 -8.003 1.00 90.50 194 THR A O 1
ATOM 1496 N N . ASN A 1 195 ? 6.920 5.650 -6.677 1.00 87.56 195 ASN A N 1
ATOM 1497 C CA . ASN A 1 195 ? 6.720 6.617 -7.745 1.00 87.56 195 ASN A CA 1
ATOM 1498 C C . ASN A 1 195 ? 8.069 7.081 -8.319 1.00 87.56 195 ASN A C 1
ATOM 1500 O O . ASN A 1 195 ? 8.936 7.553 -7.582 1.00 87.56 195 ASN A O 1
ATOM 1504 N N . SER A 1 196 ? 8.232 6.965 -9.640 1.00 87.25 196 SER A N 1
ATOM 1505 C CA . SER A 1 196 ? 9.465 7.311 -10.365 1.00 87.25 196 SER A CA 1
ATOM 1506 C C . SER A 1 196 ? 10.722 6.644 -9.779 1.00 87.25 196 SER A C 1
ATOM 1508 O O . SER A 1 196 ? 11.815 7.214 -9.766 1.00 87.25 196 SER A O 1
ATOM 1510 N N . LEU A 1 197 ? 10.576 5.420 -9.266 1.00 91.81 197 LEU A N 1
ATOM 1511 C CA . LEU A 1 197 ? 11.656 4.666 -8.643 1.00 91.81 197 LEU A CA 1
ATOM 1512 C C . LEU A 1 197 ? 12.605 4.112 -9.708 1.00 91.81 197 LEU A C 1
ATOM 1514 O O . LEU A 1 197 ? 12.308 3.109 -10.360 1.00 91.81 197 LEU A O 1
ATOM 1518 N N . THR A 1 198 ? 13.789 4.707 -9.831 1.00 95.00 198 THR A N 1
ATOM 1519 C CA . THR A 1 198 ? 14.843 4.195 -10.713 1.00 95.00 198 THR A CA 1
ATOM 1520 C C . THR A 1 198 ? 15.578 3.009 -10.091 1.00 95.00 198 THR A C 1
ATOM 1522 O O . THR A 1 198 ? 16.191 3.114 -9.025 1.00 95.00 198 THR A O 1
ATOM 1525 N N . VAL A 1 199 ? 15.615 1.886 -10.809 1.00 96.69 199 VAL A N 1
ATOM 1526 C CA . VAL A 1 199 ? 16.401 0.701 -10.451 1.00 96.69 199 VAL A CA 1
ATOM 1527 C C . VAL A 1 199 ? 17.505 0.493 -11.480 1.00 96.69 199 VAL A C 1
ATOM 1529 O O . VAL A 1 199 ? 17.261 0.240 -12.661 1.00 96.69 199 VAL A O 1
ATOM 1532 N N . GLN A 1 200 ? 18.749 0.584 -11.017 1.00 97.62 200 GLN A N 1
ATOM 1533 C CA . GLN A 1 200 ? 19.936 0.437 -11.860 1.00 97.62 200 GLN A CA 1
ATOM 1534 C C . GLN A 1 200 ? 20.091 -0.997 -12.406 1.00 97.62 200 GLN A C 1
ATOM 1536 O O . GLN A 1 200 ? 19.629 -1.943 -11.759 1.00 97.62 200 GLN A O 1
ATOM 1541 N N . PRO A 1 201 ? 20.766 -1.186 -13.557 1.00 97.94 201 PRO A N 1
ATOM 1542 C CA . PRO A 1 201 ? 20.990 -2.500 -14.163 1.00 97.94 201 PRO A CA 1
ATOM 1543 C C . PRO A 1 201 ? 21.507 -3.541 -13.169 1.00 97.94 201 PRO A C 1
ATOM 1545 O O . PRO A 1 201 ? 22.474 -3.299 -12.440 1.00 97.94 201 PRO A O 1
ATOM 1548 N N . HIS A 1 202 ? 20.873 -4.713 -13.143 1.00 97.62 202 HIS A N 1
ATOM 1549 C CA . HIS A 1 202 ? 21.231 -5.838 -12.270 1.00 97.62 202 HIS A CA 1
ATOM 1550 C C . HIS A 1 202 ? 21.248 -5.511 -10.766 1.00 97.62 202 HIS A C 1
ATOM 1552 O O . HIS A 1 202 ? 21.861 -6.239 -9.978 1.00 97.62 202 HIS A O 1
ATOM 1558 N N . LYS A 1 203 ? 20.594 -4.422 -10.343 1.00 98.25 203 LYS A N 1
ATOM 1559 C CA . LYS A 1 203 ? 20.461 -4.043 -8.934 1.00 98.25 203 LYS A CA 1
ATOM 1560 C C . LYS A 1 203 ? 19.103 -4.422 -8.370 1.00 98.25 203 LYS A C 1
ATOM 1562 O O . LYS A 1 203 ? 18.122 -4.612 -9.088 1.00 98.25 203 LYS A O 1
ATOM 1567 N N . THR A 1 204 ? 19.089 -4.503 -7.046 1.00 97.50 204 THR A N 1
ATOM 1568 C CA . THR A 1 204 ? 17.896 -4.689 -6.234 1.00 97.50 204 THR A CA 1
ATOM 1569 C C . THR A 1 204 ? 17.763 -3.503 -5.296 1.00 97.50 204 THR A C 1
ATOM 1571 O O . THR A 1 204 ? 18.733 -3.129 -4.637 1.00 97.50 204 THR A O 1
ATOM 1574 N N . VAL A 1 205 ? 16.563 -2.942 -5.233 1.00 96.31 205 VAL A N 1
ATOM 1575 C CA . VAL A 1 205 ? 16.133 -2.029 -4.174 1.00 96.31 205 VAL A CA 1
ATOM 1576 C C . VAL A 1 205 ? 15.048 -2.739 -3.375 1.00 96.31 205 VAL A C 1
ATOM 1578 O O . VAL A 1 205 ? 14.268 -3.508 -3.936 1.00 96.31 205 VAL A O 1
ATOM 1581 N N . GLN A 1 206 ? 15.058 -2.555 -2.063 1.00 94.06 206 GLN A N 1
ATOM 1582 C CA . GLN A 1 206 ? 14.213 -3.315 -1.148 1.00 94.06 206 GLN A CA 1
ATOM 1583 C C . GLN A 1 206 ? 13.294 -2.398 -0.362 1.00 94.06 206 GLN A C 1
ATOM 1585 O O . GLN A 1 206 ? 13.589 -1.204 -0.242 1.00 94.06 206 GLN A O 1
ATOM 1590 N N . ASP A 1 207 ? 12.233 -2.996 0.174 1.00 88.50 207 ASP A N 1
ATOM 1591 C CA . ASP A 1 207 ? 11.340 -2.395 1.162 1.00 88.50 207 ASP A CA 1
ATOM 1592 C C . ASP A 1 207 ? 10.781 -1.036 0.695 1.00 88.50 207 ASP A C 1
ATOM 1594 O O . ASP A 1 207 ? 10.809 -0.051 1.429 1.00 88.50 207 ASP A O 1
ATOM 1598 N N . LYS A 1 208 ? 10.335 -0.961 -0.568 1.00 93.75 208 LYS A N 1
ATOM 1599 C CA . LYS A 1 208 ? 9.687 0.238 -1.116 1.00 93.75 208 LYS A CA 1
ATOM 1600 C C . LYS A 1 208 ? 8.183 0.124 -0.990 1.00 93.75 208 LYS A C 1
ATOM 1602 O O . LYS A 1 208 ? 7.615 -0.916 -1.333 1.00 93.75 208 LYS A O 1
ATOM 1607 N N . SER A 1 209 ? 7.557 1.191 -0.509 1.00 91.94 209 SER A N 1
ATOM 1608 C CA . SER A 1 209 ? 6.179 1.139 -0.039 1.00 91.94 209 SER A CA 1
ATOM 1609 C C . SER A 1 209 ? 5.266 2.219 -0.615 1.00 91.94 209 SER A C 1
ATOM 1611 O O . SER A 1 209 ? 5.710 3.243 -1.132 1.00 91.94 209 SER A O 1
ATOM 1613 N N . MET A 1 210 ? 3.966 1.953 -0.528 1.00 91.19 210 MET A N 1
ATOM 1614 C CA . MET A 1 210 ? 2.888 2.907 -0.725 1.00 91.19 210 MET A CA 1
ATOM 1615 C C . MET A 1 210 ? 1.931 2.828 0.464 1.00 91.19 210 MET A C 1
ATOM 1617 O O . MET A 1 210 ? 1.413 1.754 0.782 1.00 91.19 210 MET A O 1
ATOM 1621 N N . ASP A 1 211 ? 1.691 3.981 1.080 1.00 89.12 211 ASP A N 1
ATOM 1622 C CA . ASP A 1 211 ? 0.705 4.191 2.128 1.00 89.12 211 ASP A CA 1
ATOM 1623 C C . ASP A 1 211 ? -0.414 5.091 1.617 1.00 89.12 211 ASP A C 1
ATOM 1625 O O . ASP A 1 211 ? -0.178 6.235 1.232 1.00 89.12 211 ASP A O 1
ATOM 1629 N N . ALA A 1 212 ? -1.653 4.616 1.693 1.00 88.19 212 ALA A N 1
ATOM 1630 C CA . ALA A 1 212 ? -2.829 5.414 1.363 1.00 88.19 212 ALA A CA 1
ATOM 1631 C C . ALA A 1 212 ? -3.783 5.499 2.547 1.00 88.19 212 ALA A C 1
ATOM 1633 O O . ALA A 1 212 ? -4.214 4.471 3.082 1.00 88.19 212 ALA A O 1
ATOM 1634 N N . ILE A 1 213 ? -4.179 6.719 2.926 1.00 89.50 213 ILE A N 1
ATOM 1635 C CA . ILE A 1 213 ? -5.183 6.898 3.976 1.00 89.50 213 ILE A CA 1
ATOM 1636 C C . ILE A 1 213 ? -6.562 6.567 3.415 1.00 89.50 213 ILE A C 1
ATOM 1638 O O . ILE A 1 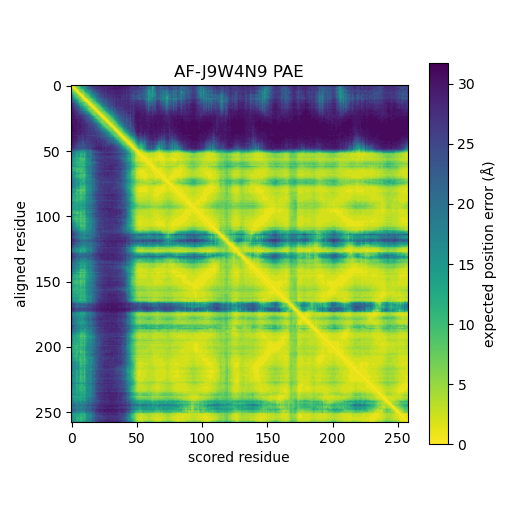213 ? -7.180 7.330 2.667 1.00 89.50 213 ILE A O 1
ATOM 1642 N N . LEU A 1 214 ? -7.078 5.415 3.840 1.00 91.88 214 LEU A N 1
ATOM 1643 C CA . LEU A 1 214 ? -8.399 4.957 3.452 1.00 91.88 214 LEU A CA 1
ATOM 1644 C C . LEU A 1 214 ? -9.483 5.805 4.107 1.00 91.88 214 LEU A C 1
ATOM 1646 O O . LEU A 1 214 ? -10.442 6.169 3.443 1.00 91.88 214 LEU A O 1
ATOM 1650 N N . CYS A 1 215 ? -9.362 6.093 5.402 1.00 91.69 215 CYS A N 1
ATOM 1651 C CA . CYS A 1 215 ? -10.306 6.930 6.146 1.00 91.69 215 CYS A CA 1
ATOM 1652 C C . CYS A 1 215 ? -9.735 7.320 7.516 1.00 91.69 215 CYS A C 1
ATOM 1654 O O . CYS A 1 215 ? -8.701 6.810 7.946 1.00 91.69 215 CYS A O 1
ATOM 1656 N N . TYR A 1 216 ? -10.449 8.185 8.232 1.00 91.12 216 TYR A N 1
ATOM 1657 C CA . TYR A 1 216 ? -10.147 8.560 9.615 1.00 91.12 216 TYR A CA 1
ATOM 1658 C C . TYR A 1 216 ? -11.414 8.561 10.476 1.00 91.12 216 TYR A C 1
ATOM 1660 O O . TYR A 1 216 ? -12.530 8.593 9.957 1.00 91.12 216 TYR A O 1
ATOM 1668 N N . GLY A 1 217 ? -11.266 8.575 11.795 1.00 91.00 217 GLY A N 1
ATOM 1669 C CA . GLY A 1 217 ? -12.363 8.630 12.760 1.00 91.00 217 GLY A CA 1
ATOM 1670 C C . GLY A 1 217 ? -11.868 8.983 14.157 1.00 91.00 217 GLY A C 1
ATOM 1671 O O . GLY A 1 217 ? -10.674 9.189 14.373 1.00 91.00 217 GLY A O 1
ATOM 1672 N N . ASN A 1 218 ? -12.782 9.066 15.119 1.00 91.12 218 ASN A N 1
ATOM 1673 C CA . ASN A 1 218 ? -12.403 9.250 16.524 1.00 91.12 218 ASN A CA 1
ATOM 1674 C C . ASN A 1 218 ? -11.755 7.983 17.113 1.00 91.12 218 ASN A C 1
ATOM 1676 O O . ASN A 1 218 ? -10.888 8.076 17.974 1.00 91.12 218 ASN A O 1
ATOM 1680 N N . ASP A 1 219 ? -12.136 6.808 16.613 1.00 92.19 219 ASP A N 1
ATOM 1681 C CA . ASP A 1 219 ? -11.601 5.502 16.998 1.00 92.19 219 ASP A CA 1
ATOM 1682 C C . ASP A 1 219 ? -11.609 4.529 15.798 1.00 92.19 219 ASP A C 1
ATOM 1684 O O . ASP A 1 219 ? -12.081 4.868 14.705 1.00 92.19 219 ASP A O 1
ATOM 1688 N N . VAL A 1 220 ? -11.085 3.309 15.990 1.00 93.94 220 VAL A N 1
ATOM 1689 C CA . VAL A 1 220 ? -11.025 2.269 14.943 1.00 93.94 220 VAL A CA 1
ATOM 1690 C C . VAL A 1 220 ? -12.413 1.923 14.406 1.00 93.94 220 VAL A C 1
ATOM 1692 O O . VAL A 1 220 ? -12.577 1.727 13.203 1.00 93.94 220 VAL A O 1
ATOM 1695 N N . GLN A 1 221 ? -13.428 1.851 15.268 1.00 94.00 221 GLN A N 1
ATOM 1696 C CA . GLN A 1 221 ? -14.781 1.476 14.868 1.00 94.00 221 GLN A CA 1
ATOM 1697 C C . GLN A 1 221 ? -15.432 2.563 14.003 1.00 94.00 221 GLN A C 1
ATOM 1699 O O . GLN A 1 221 ? -16.070 2.252 12.992 1.00 94.00 221 GLN A O 1
ATOM 1704 N N . ASP A 1 222 ? -15.264 3.823 14.396 1.00 93.62 222 ASP A N 1
ATOM 1705 C CA . ASP A 1 222 ? -15.755 5.010 13.703 1.00 93.62 222 ASP A CA 1
ATOM 1706 C C . ASP A 1 222 ? -15.065 5.231 12.353 1.00 93.62 222 ASP A C 1
ATOM 1708 O O . ASP A 1 222 ? -15.724 5.610 11.386 1.00 93.62 222 ASP A O 1
ATOM 1712 N N . ALA A 1 223 ? -13.767 4.945 12.253 1.00 92.94 223 ALA A N 1
ATOM 1713 C CA . ALA A 1 223 ? -13.066 4.960 10.974 1.00 92.94 223 ALA A CA 1
ATOM 1714 C C . ALA A 1 223 ? -13.515 3.778 10.091 1.00 92.94 223 ALA A C 1
ATOM 1716 O O . ALA A 1 223 ? -13.990 3.970 8.973 1.00 92.94 223 ALA A O 1
ATOM 1717 N N . TYR A 1 224 ? -13.473 2.546 10.610 1.00 94.25 224 TYR A N 1
ATOM 1718 C CA . TYR A 1 224 ? -13.693 1.327 9.818 1.00 94.25 224 TYR A CA 1
ATOM 1719 C C . TYR A 1 224 ? -15.105 1.223 9.225 1.00 94.25 224 TYR A C 1
ATOM 1721 O O . TYR A 1 224 ? -15.283 0.654 8.146 1.00 94.25 224 TYR A O 1
ATOM 1729 N N . LYS A 1 225 ? -16.124 1.801 9.881 1.00 93.06 225 LYS A N 1
ATOM 1730 C CA . LYS A 1 225 ? -17.490 1.859 9.327 1.00 93.06 225 LYS A CA 1
ATOM 1731 C C . LYS A 1 225 ? -17.597 2.718 8.057 1.00 93.06 225 LYS A C 1
ATOM 1733 O O . LYS A 1 225 ? -18.542 2.515 7.301 1.00 93.06 225 LYS A O 1
ATOM 1738 N N . LYS A 1 226 ? -16.672 3.664 7.825 1.00 93.12 226 LYS A N 1
ATOM 1739 C CA . LYS A 1 226 ? -16.679 4.548 6.643 1.00 93.12 226 LYS A CA 1
ATOM 1740 C C . LYS A 1 226 ? -16.265 3.817 5.372 1.00 93.12 226 LYS A C 1
ATOM 1742 O O . LYS A 1 226 ? -16.736 4.167 4.295 1.00 93.12 226 LYS A O 1
ATOM 1747 N N . ILE A 1 227 ? -15.428 2.786 5.496 1.00 92.88 227 ILE A N 1
ATOM 1748 C CA . ILE A 1 227 ? -15.065 1.921 4.374 1.00 92.88 227 ILE A CA 1
ATOM 1749 C C . ILE A 1 227 ? -16.340 1.198 3.935 1.00 92.88 227 ILE A C 1
ATOM 1751 O O . ILE A 1 227 ? -16.866 0.366 4.670 1.00 92.88 227 ILE A O 1
ATOM 1755 N N . ASN A 1 228 ? -16.868 1.510 2.757 1.00 90.88 228 ASN A N 1
ATOM 1756 C CA . ASN A 1 228 ? -18.120 0.940 2.242 1.00 90.88 228 ASN A CA 1
ATOM 1757 C C . ASN A 1 228 ? -17.895 -0.068 1.101 1.00 90.88 228 ASN A C 1
ATOM 1759 O O . ASN A 1 228 ? -18.848 -0.480 0.447 1.00 90.88 228 ASN A O 1
ATOM 1763 N N . SER A 1 229 ? -16.650 -0.504 0.908 1.00 92.44 229 SER A N 1
ATOM 1764 C CA . SER A 1 229 ? -16.255 -1.537 -0.049 1.00 92.44 229 SER A CA 1
ATOM 1765 C C . SER A 1 229 ? -15.540 -2.686 0.659 1.00 92.44 229 SER A C 1
ATOM 1767 O O . SER A 1 229 ? -14.960 -2.492 1.731 1.00 92.44 229 SER A O 1
ATOM 1769 N N . LYS A 1 230 ? -15.582 -3.889 0.076 1.00 94.88 230 LYS A N 1
ATOM 1770 C CA . LYS A 1 230 ? -14.762 -5.015 0.539 1.00 94.88 230 LYS A CA 1
ATOM 1771 C C . LYS A 1 230 ? -13.396 -4.990 -0.136 1.00 94.88 230 LYS A C 1
ATOM 1773 O O . LYS A 1 230 ? -12.393 -5.195 0.539 1.00 94.88 230 LYS A O 1
ATOM 1778 N N . HIS A 1 231 ? -13.354 -4.695 -1.431 1.00 95.25 231 HIS A N 1
ATOM 1779 C CA . HIS A 1 231 ? -12.110 -4.576 -2.178 1.00 95.25 231 HIS A CA 1
ATOM 1780 C C . HIS A 1 231 ? -11.846 -3.152 -2.652 1.00 95.25 231 HIS A C 1
ATOM 1782 O O . HIS A 1 231 ? -12.759 -2.348 -2.859 1.00 95.25 231 HIS A O 1
ATOM 1788 N N . LEU A 1 232 ? -10.569 -2.874 -2.863 1.00 93.88 232 LEU A N 1
ATOM 1789 C CA . LEU A 1 232 ? -10.081 -1.707 -3.570 1.00 93.88 232 LEU A CA 1
ATOM 1790 C C . LEU A 1 232 ? -9.247 -2.190 -4.745 1.00 93.88 232 LEU A C 1
ATOM 1792 O O . LEU A 1 232 ? -8.360 -3.027 -4.588 1.00 93.88 232 LEU A O 1
ATOM 1796 N N . THR A 1 233 ? -9.585 -1.700 -5.925 1.00 92.56 233 THR A N 1
ATOM 1797 C CA . THR A 1 233 ? -8.883 -2.014 -7.157 1.00 92.56 233 THR A CA 1
ATOM 1798 C C . THR A 1 233 ? -7.993 -0.839 -7.510 1.00 92.56 233 THR A C 1
ATOM 1800 O O . THR A 1 233 ? -8.508 0.264 -7.656 1.00 92.56 233 THR A O 1
ATOM 1803 N N . ILE A 1 234 ? -6.689 -1.076 -7.640 1.00 90.81 234 ILE A N 1
ATOM 1804 C CA . ILE A 1 23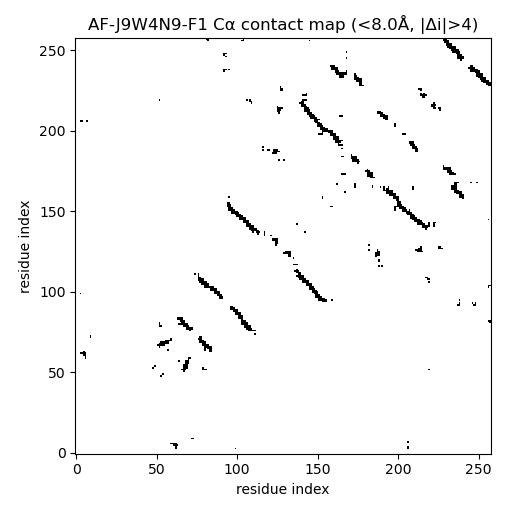4 ? -5.697 -0.057 -7.991 1.00 90.81 234 ILE A CA 1
ATOM 1805 C C . ILE A 1 234 ? -5.039 -0.445 -9.311 1.00 90.81 234 ILE A C 1
ATOM 1807 O O . ILE A 1 234 ? -4.561 -1.569 -9.467 1.00 90.81 234 ILE A O 1
ATOM 1811 N N . LYS A 1 235 ? -5.022 0.478 -10.265 1.00 88.56 235 LYS A N 1
ATOM 1812 C CA . LYS A 1 235 ? -4.337 0.354 -11.542 1.00 88.56 235 LYS A CA 1
ATOM 1813 C C . LYS A 1 235 ? -2.963 1.021 -11.427 1.00 88.56 235 LYS A C 1
ATOM 1815 O O . LYS A 1 235 ? -2.867 2.234 -11.329 1.00 88.56 235 LYS A O 1
ATOM 1820 N N . THR A 1 236 ? -1.899 0.225 -11.405 1.00 87.12 236 THR A N 1
ATOM 1821 C CA . THR A 1 236 ? -0.529 0.731 -11.247 1.00 87.12 236 THR A CA 1
ATOM 1822 C C . THR A 1 236 ? -0.023 1.398 -12.525 1.00 87.12 236 THR A C 1
ATOM 1824 O O . THR A 1 236 ? -0.486 1.092 -13.627 1.00 87.12 236 THR A O 1
ATOM 1827 N N . ALA A 1 237 ? 0.966 2.279 -12.380 1.00 82.12 237 ALA A N 1
ATOM 1828 C CA . ALA A 1 237 ? 1.546 3.035 -13.487 1.00 82.12 237 ALA A CA 1
ATOM 1829 C C . ALA A 1 237 ? 2.414 2.171 -14.425 1.00 82.12 237 ALA A C 1
ATOM 1831 O O . ALA A 1 237 ? 2.467 2.404 -15.629 1.00 82.12 237 ALA A O 1
ATOM 1832 N N . GLY A 1 238 ? 3.015 1.098 -13.903 1.00 87.69 238 GLY A N 1
ATOM 1833 C CA . GLY A 1 238 ? 3.844 0.180 -14.684 1.00 87.69 238 GLY A CA 1
ATOM 1834 C C . GLY A 1 238 ? 5.323 0.569 -14.679 1.00 87.69 238 GLY A C 1
ATOM 1835 O O . GLY A 1 238 ? 5.839 1.018 -13.657 1.00 87.69 238 GLY A O 1
ATOM 1836 N N . VAL A 1 239 ? 6.011 0.283 -15.787 1.00 89.44 239 VAL A N 1
ATOM 1837 C CA . VAL A 1 239 ? 7.462 0.480 -15.942 1.00 89.44 239 VAL A CA 1
ATOM 1838 C C . VAL A 1 239 ? 7.732 1.421 -17.114 1.00 89.44 239 VAL A C 1
ATOM 1840 O O . VAL A 1 239 ? 7.131 1.255 -18.178 1.00 89.44 239 VAL A O 1
ATOM 1843 N N . SER A 1 240 ? 8.692 2.327 -16.953 1.00 89.25 240 SER A N 1
ATOM 1844 C CA . SER A 1 240 ? 9.160 3.260 -17.984 1.00 89.25 240 SER A CA 1
ATOM 1845 C C . SER A 1 240 ? 10.692 3.277 -18.093 1.00 89.25 240 SER A C 1
ATOM 1847 O O . SER A 1 240 ? 11.415 2.635 -17.318 1.00 89.25 240 SER A O 1
ATOM 1849 N N . THR A 1 241 ? 11.196 4.003 -19.089 1.00 87.94 241 THR A N 1
ATOM 1850 C CA . THR A 1 241 ? 12.615 4.363 -19.237 1.00 87.94 241 THR A CA 1
ATOM 1851 C C . THR A 1 241 ? 12.740 5.876 -19.396 1.00 87.94 241 THR A C 1
ATOM 1853 O O . THR A 1 241 ? 11.742 6.583 -19.492 1.00 87.94 241 THR A O 1
ATOM 1856 N N . GLU A 1 242 ? 13.967 6.400 -19.449 1.00 83.06 242 GLU A N 1
ATOM 1857 C CA . GLU A 1 242 ? 14.192 7.813 -19.803 1.00 83.06 242 GLU A CA 1
ATOM 1858 C C . GLU A 1 242 ? 13.697 8.156 -21.222 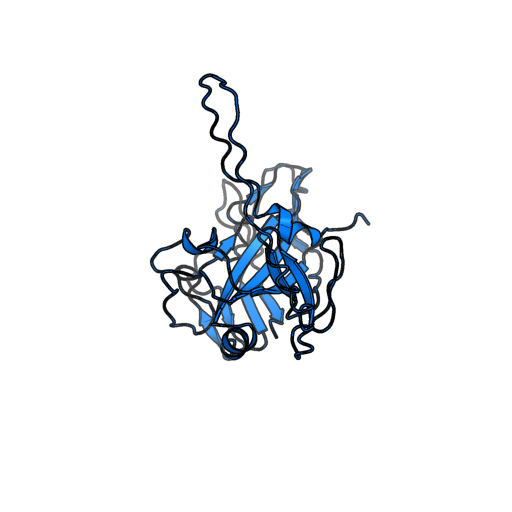1.00 83.06 242 GLU A C 1
ATOM 1860 O O . GLU A 1 242 ? 13.378 9.305 -21.512 1.00 83.06 242 GLU A O 1
ATOM 1865 N N . GLU A 1 243 ? 13.654 7.158 -22.108 1.00 82.94 243 GLU A N 1
ATOM 1866 C CA . GLU A 1 243 ? 13.394 7.309 -23.544 1.00 82.94 243 GLU A CA 1
ATOM 1867 C C . GLU A 1 243 ? 11.906 7.102 -23.881 1.00 82.94 243 GLU A C 1
ATOM 1869 O O . GLU A 1 243 ? 11.383 7.712 -24.813 1.00 82.94 243 GLU A O 1
ATOM 1874 N N . GLU A 1 244 ? 11.217 6.248 -23.121 1.00 79.25 244 GLU A N 1
ATOM 1875 C CA . GLU A 1 244 ? 9.828 5.858 -23.350 1.00 79.25 244 GLU A CA 1
ATOM 1876 C C . GLU A 1 244 ? 9.016 6.040 -22.067 1.00 79.25 244 GLU A C 1
ATOM 1878 O O . GLU A 1 244 ? 9.263 5.379 -21.055 1.00 79.25 244 GLU A O 1
ATOM 1883 N N . SER A 1 245 ? 8.003 6.912 -22.134 1.00 73.19 245 SER A N 1
ATOM 1884 C CA . SER A 1 245 ? 7.171 7.285 -20.985 1.00 73.19 245 SER A CA 1
ATOM 1885 C C . SER A 1 245 ? 6.386 6.120 -20.388 1.00 73.19 245 SER A C 1
ATOM 1887 O O . SER A 1 245 ? 5.960 6.215 -19.242 1.00 73.19 245 SER A O 1
ATOM 1889 N N . GLN A 1 246 ? 6.184 5.028 -21.135 1.00 75.12 246 GLN A N 1
ATOM 1890 C CA . GLN A 1 246 ? 5.610 3.804 -20.597 1.00 75.12 246 GLN A CA 1
ATOM 1891 C C . GLN A 1 246 ? 5.927 2.590 -21.476 1.00 75.12 246 GLN A C 1
ATOM 1893 O O . GLN A 1 246 ? 5.443 2.478 -22.600 1.00 75.12 246 GLN A O 1
ATOM 1898 N N . LEU A 1 247 ? 6.665 1.624 -20.927 1.00 76.38 247 LEU A N 1
ATOM 1899 C CA . LEU A 1 247 ? 6.904 0.327 -21.572 1.00 76.38 247 LEU A CA 1
ATOM 1900 C C . LEU A 1 247 ? 5.698 -0.619 -21.451 1.00 76.38 247 LEU A C 1
ATOM 1902 O O . LEU A 1 247 ? 5.683 -1.697 -22.037 1.00 76.38 247 LEU A O 1
ATOM 1906 N N . GLY A 1 248 ? 4.685 -0.230 -20.677 1.00 70.25 248 GLY A N 1
ATOM 1907 C CA . GLY A 1 248 ? 3.515 -1.029 -20.341 1.00 70.25 248 GLY A CA 1
ATOM 1908 C C . GLY A 1 248 ? 3.606 -1.589 -18.924 1.00 70.25 248 GLY A C 1
ATOM 1909 O O . GLY A 1 248 ? 4.192 -0.991 -18.023 1.00 70.25 248 GLY A O 1
ATOM 1910 N N . GLY A 1 249 ? 2.974 -2.744 -18.699 1.00 69.25 249 GLY A N 1
ATOM 1911 C CA . GLY A 1 249 ? 3.024 -3.394 -17.390 1.00 69.25 249 GLY A CA 1
ATOM 1912 C C . GLY A 1 249 ? 2.114 -2.800 -16.321 1.00 69.25 249 GLY A C 1
ATOM 1913 O O . GLY A 1 249 ? 2.275 -3.133 -15.149 1.00 69.25 249 GLY A O 1
ATOM 1914 N N . ILE A 1 250 ? 1.143 -1.977 -16.724 1.00 76.88 250 ILE A N 1
ATOM 1915 C CA . ILE A 1 250 ? 0.020 -1.584 -15.875 1.00 76.88 250 ILE A CA 1
ATOM 1916 C C . ILE A 1 250 ? -0.625 -2.847 -15.298 1.00 76.88 250 ILE A C 1
ATOM 1918 O O . ILE A 1 250 ? -1.008 -3.764 -16.036 1.00 76.88 250 ILE A O 1
ATOM 1922 N N . ARG A 1 251 ? -0.765 -2.894 -13.974 1.00 79.81 251 ARG A N 1
ATOM 1923 C CA . ARG A 1 251 ? -1.439 -3.988 -13.278 1.00 79.81 251 ARG A CA 1
ATOM 1924 C C . ARG A 1 251 ? -2.646 -3.496 -12.528 1.00 79.81 251 ARG A C 1
ATOM 1926 O O . ARG A 1 251 ? -2.654 -2.415 -11.965 1.00 79.81 251 ARG A O 1
ATOM 1933 N N . THR A 1 252 ? -3.645 -4.357 -12.478 1.00 87.81 252 THR A N 1
ATOM 1934 C CA . THR A 1 252 ? -4.815 -4.171 -11.639 1.00 87.81 252 THR A CA 1
ATOM 1935 C C . THR A 1 252 ? -4.626 -4.994 -10.371 1.00 87.81 252 THR A C 1
ATOM 1937 O O . THR A 1 252 ? -4.737 -6.219 -10.395 1.00 87.81 252 THR A O 1
ATOM 1940 N N . LEU A 1 253 ? -4.310 -4.324 -9.268 1.00 90.94 253 LEU A N 1
ATOM 1941 C CA . LEU A 1 253 ? -4.241 -4.913 -7.937 1.00 90.94 253 LEU A CA 1
ATOM 1942 C C . LEU A 1 253 ? -5.640 -4.898 -7.327 1.00 90.94 253 LEU A C 1
ATOM 1944 O O . LEU A 1 253 ? -6.187 -3.829 -7.082 1.00 90.94 253 LEU A O 1
ATOM 1948 N N . LYS A 1 254 ? -6.226 -6.071 -7.073 1.00 93.44 254 LYS A N 1
ATOM 1949 C CA . LYS A 1 254 ? -7.504 -6.194 -6.357 1.00 93.44 254 LYS A CA 1
ATOM 1950 C C . LYS A 1 254 ? -7.239 -6.575 -4.903 1.00 93.44 254 LYS A C 1
ATOM 1952 O O . LYS A 1 254 ? -6.990 -7.739 -4.597 1.00 93.44 254 LYS A O 1
ATOM 1957 N N . LEU A 1 255 ? -7.287 -5.589 -4.017 1.00 95.00 255 LEU A N 1
ATOM 1958 C CA . LEU A 1 255 ? -6.889 -5.701 -2.616 1.00 95.00 255 LEU A CA 1
ATOM 1959 C C . LEU A 1 255 ? -8.121 -5.896 -1.732 1.00 95.00 255 LEU A C 1
ATOM 1961 O O . LEU A 1 255 ? -9.071 -5.126 -1.838 1.00 95.00 255 LEU A O 1
ATOM 1965 N N . ASN A 1 256 ? -8.127 -6.903 -0.854 1.00 95.94 256 ASN A N 1
ATOM 1966 C CA . ASN A 1 256 ? -9.183 -7.065 0.146 1.00 95.94 256 ASN A CA 1
ATOM 1967 C C . ASN A 1 256 ? -8.895 -6.158 1.348 1.00 95.94 256 ASN A C 1
ATOM 1969 O O . ASN A 1 256 ? -7.963 -6.411 2.107 1.00 95.94 256 ASN A O 1
ATOM 1973 N N . ILE A 1 257 ? -9.712 -5.124 1.527 1.00 94.88 257 ILE A N 1
ATOM 1974 C CA . ILE A 1 257 ? -9.513 -4.089 2.546 1.00 94.88 257 ILE A CA 1
ATOM 1975 C C . ILE A 1 257 ? -10.431 -4.253 3.772 1.00 94.88 257 ILE A C 1
ATOM 1977 O O . ILE A 1 257 ? -10.438 -3.390 4.652 1.00 94.88 257 ILE A O 1
ATOM 1981 N N . LYS A 1 258 ? -11.200 -5.354 3.854 1.00 88.88 258 LYS A N 1
ATOM 1982 C CA . LYS A 1 258 ? -12.071 -5.681 4.997 1.00 88.88 258 LYS A CA 1
ATOM 1983 C C . LYS A 1 258 ? -11.934 -7.110 5.530 1.00 88.88 258 LYS A C 1
ATOM 1985 O O . LYS A 1 258 ? -11.836 -8.075 4.740 1.00 88.88 258 LYS A O 1
#

Foldseek 3Di:
DDADAPLCVQVVQPDDDDDDDDDDDDDDDDDDDDDDDDPPPPPDPPDQPPDQFQPEEDDSRDRWDARNYWYQHPVRWIKTWNHTKDADDWDAAPQKIKPPKIKTKIKGAQDQWQGPLLPPDCQADALFPLPDGDDNTCHLKMWIKMKIWIKIFRQDQAKKAFAWQLDDQPDQFFKAFPVGDTHGSVRWSKDFQSHRDIDHHGDMDGTGMMMTGNFMGNGPVRTVVRPPGQWMWGFGNAMDHPVGSHPDGTDIDIGGHD

pLDDT: mean 75.29, std 23.99, range [21.97, 98.25]

Mean predicted aligned error: 11.68 Å

Nearest PDB structures (foldseek):
  6p1g-assembly2_B  TM=5.147E-01  e=1.266E-02  Methylosinus trichosporium OB3b
  8b7d-assembly1_A  TM=3.691E-01  e=3.670E-02  Homo sapiens
  7n61-assembly1_1C  TM=4.189E-01  e=8.455E-01  Chlamydomonas reinhardtii
  8sw1-assembly1_A  TM=1.983E-01  e=7.948E+00  Homo sapiens

Secondary structure (DSSP, 8-state):
-PPP-GGGGGTTTS-------------------------------------SS--EE--TT-SSPPTTEEEE-TTS-EEEESS--EE---EEETTEEEEEEEEEEEEEES-SS--GGGSS-TT-B-SSSTTPBPPS--TT-EEEEEEEEEEEEE-SSS-EEE--SS--SS-S--EEETT--EE-GGGB-EEETTTTEEE-TT-EEEEEEEEEEEEEESSHHHHHTT---SEEEEE---EE-SS-S--B---EEEEE--

Radius of gyration: 21.24 Å; Cα contacts (8 Å, |Δi|>4): 567; chains: 1; bounding box: 49×43×71 Å

Sequence (258 aa):
MKLSKVASLLSVAVLGVTLSACGNTKSSKENSSSKTMTSKVAAKKPQVLHDKFHVKKISSKTIYPKKGDWMKGPEGQRVTYLTSLQDIPNQTVHGMKLFNTQYAVIAMENLSSDNEYNSMQPDAKTVFPNNGDFPKSLTGKTIILLHLESDFQNNTSKPLNYDGFSGYAGGNFDWTTDNGVQIDHSSLQVNDETNSLTVQPHKTVQDKSMDAILCYGNDVQDAYKKINSKHLTIKTAGVSTEEESQLGGIRTLKLNIK

Organism: NCBI:txid1071400

Solvent-accessible surface area (backbone atoms only — not comparable to full-atom values): 14818 Å² total; per-residue (Å²): 138,83,84,73,59,69,45,44,84,68,48,76,85,66,77,87,80,92,76,90,75,89,83,80,90,83,89,86,84,84,88,82,93,76,95,71,87,78,76,80,73,76,74,73,74,80,76,80,65,78,49,95,56,43,69,40,85,52,62,72,80,48,67,76,54,40,54,13,28,26,33,72,43,96,88,66,28,42,36,30,24,63,30,41,65,39,81,47,83,68,47,74,44,98,47,38,31,41,32,81,24,34,36,35,31,32,33,45,36,49,30,89,47,67,50,81,82,67,73,72,54,96,77,23,21,30,64,27,48,85,82,41,78,49,69,97,63,48,52,57,22,10,38,32,31,40,41,38,36,28,28,42,32,22,70,40,92,54,64,38,27,31,40,16,67,76,36,55,70,91,64,77,68,32,34,32,35,76,87,67,54,71,40,58,53,92,38,41,46,62,52,51,66,32,44,70,32,74,34,49,48,69,34,72,53,70,83,37,36,32,41,34,40,38,23,57,25,76,36,68,70,60,15,58,67,46,56,86,51,54,38,43,34,32,33,24,21,22,35,26,42,100,89,40,91,62,79,42,65,59,41,78,47,77,41,78,68,99